Protein AF-A0AB74CCG6-F1 (afdb_monomer_lite)

Sequence (255 aa):
MLINRLFGILTLSAILTYAIDLKGYEYIVVGSGAGGGPLAARLALAGHKTLLLEAGNDQGHNLNYSNFYVQHYPDEARQARNLNTVYGTPDGRQHIGIDPPPGWNIKGILYPRAGTLGGCTAHNVLVAIYPYRSDFDYMAELTGDSSWRAENMLKYFVGLEKNGYLPPGKRGYTTVESVHQIPHGGDHAMCTCPIGTEDDPMAVLDSKFLVREVHRLRVVDGSALPRISGTFPVLSIRMMAEKAADVILSEIGTN

pLDDT: mean 82.21, std 18.16, range [32.97, 98.38]

Structure (mmCIF, N/CA/C/O backbone):
data_AF-A0AB74CCG6-F1
#
_entry.id   AF-A0AB74CCG6-F1
#
loop_
_atom_site.group_PDB
_atom_site.id
_atom_site.type_symbol
_atom_site.label_atom_id
_atom_site.label_alt_id
_atom_site.label_comp_id
_atom_site.label_asym_id
_atom_site.label_entity_id
_atom_site.label_seq_id
_atom_site.pdbx_PDB_ins_code
_atom_site.Cartn_x
_atom_site.Cartn_y
_atom_site.Cartn_z
_atom_site.occupancy
_atom_site.B_iso_or_equiv
_atom_site.auth_seq_id
_atom_site.auth_comp_id
_atom_site.auth_asym_id
_atom_site.auth_atom_id
_atom_site.pdbx_PDB_model_num
ATOM 1 N N . MET A 1 1 ? 15.801 -70.247 -11.288 1.00 42.12 1 MET A N 1
ATOM 2 C CA . MET A 1 1 ? 16.530 -69.009 -10.935 1.00 42.12 1 MET A CA 1
ATOM 3 C C . MET A 1 1 ? 15.533 -67.857 -10.889 1.00 42.12 1 MET A C 1
ATOM 5 O O . MET A 1 1 ? 15.424 -67.065 -11.812 1.00 42.12 1 MET A O 1
ATOM 9 N N . LEU A 1 2 ? 14.733 -67.870 -9.821 1.00 41.06 2 LEU A N 1
ATOM 10 C CA . LEU A 1 2 ? 13.920 -66.767 -9.318 1.00 41.06 2 LEU A CA 1
ATOM 11 C C . LEU A 1 2 ? 14.862 -65.926 -8.456 1.00 41.06 2 LEU A C 1
ATOM 13 O O . LEU A 1 2 ? 15.361 -66.482 -7.490 1.00 41.06 2 LEU A O 1
ATOM 17 N N . ILE A 1 3 ? 15.132 -64.677 -8.831 1.00 46.88 3 ILE A N 1
ATOM 18 C CA . ILE A 1 3 ? 15.632 -63.538 -8.029 1.00 46.88 3 ILE A CA 1
ATOM 19 C C . ILE A 1 3 ? 15.998 -62.484 -9.086 1.00 46.88 3 ILE A C 1
ATOM 21 O O . ILE A 1 3 ? 16.892 -62.736 -9.886 1.00 46.88 3 ILE A O 1
ATOM 25 N N . ASN A 1 4 ? 15.221 -61.391 -9.149 1.00 40.53 4 ASN A N 1
ATOM 26 C CA . ASN A 1 4 ? 15.476 -60.090 -9.824 1.00 40.53 4 ASN A CA 1
ATOM 27 C C . ASN A 1 4 ? 14.212 -59.446 -10.431 1.00 40.53 4 ASN A C 1
ATOM 29 O O . ASN A 1 4 ? 14.253 -58.851 -11.505 1.00 40.53 4 ASN A O 1
ATOM 33 N N . ARG A 1 5 ? 13.067 -59.526 -9.744 1.00 43.44 5 ARG A N 1
ATOM 34 C CA . ARG A 1 5 ? 11.902 -58.669 -10.023 1.00 43.44 5 ARG A CA 1
ATOM 35 C C . ARG A 1 5 ? 11.156 -58.373 -8.731 1.00 43.44 5 ARG A C 1
ATOM 37 O O . ARG A 1 5 ? 10.149 -59.014 -8.489 1.00 43.44 5 ARG A O 1
ATOM 44 N N . LEU A 1 6 ? 11.676 -57.484 -7.884 1.00 44.66 6 LEU A N 1
ATOM 45 C CA . LEU A 1 6 ? 10.954 -56.940 -6.720 1.00 44.66 6 LEU A CA 1
ATOM 46 C C . LEU A 1 6 ? 11.825 -55.893 -6.012 1.00 44.66 6 LEU A C 1
ATOM 48 O O . LEU A 1 6 ? 12.356 -56.186 -4.962 1.00 44.66 6 LEU A O 1
ATOM 52 N N . PHE A 1 7 ? 12.005 -54.698 -6.577 1.00 46.44 7 PHE A N 1
ATOM 53 C CA . PHE A 1 7 ? 12.302 -53.489 -5.789 1.00 46.44 7 PHE A CA 1
ATOM 54 C C . PHE A 1 7 ? 11.925 -52.265 -6.622 1.00 46.44 7 PHE A C 1
ATOM 56 O O . PHE A 1 7 ? 12.675 -51.792 -7.466 1.00 46.44 7 PHE A O 1
ATOM 63 N N . GLY A 1 8 ? 10.700 -51.806 -6.408 1.00 42.03 8 GLY A N 1
ATOM 64 C CA . GLY A 1 8 ? 10.126 -50.619 -7.029 1.00 42.03 8 GLY A CA 1
ATOM 65 C C . GLY A 1 8 ? 8.843 -50.244 -6.301 1.00 42.03 8 GLY A C 1
ATOM 66 O O . GLY A 1 8 ? 7.807 -50.055 -6.927 1.00 42.03 8 GLY A O 1
ATOM 67 N N . ILE A 1 9 ? 8.884 -50.241 -4.965 1.00 47.22 9 ILE A N 1
ATOM 68 C CA . ILE A 1 9 ? 7.803 -49.673 -4.164 1.00 47.22 9 ILE A CA 1
ATOM 69 C C . ILE A 1 9 ? 7.980 -48.160 -4.259 1.00 47.22 9 ILE A C 1
ATOM 71 O O . ILE A 1 9 ? 8.856 -47.587 -3.614 1.00 47.22 9 ILE A O 1
ATOM 75 N N . LEU A 1 10 ? 7.170 -47.533 -5.115 1.00 44.09 10 LEU A N 1
ATOM 76 C CA . LEU A 1 10 ? 6.882 -46.106 -5.048 1.00 44.09 10 LEU A CA 1
ATOM 77 C C . LEU A 1 10 ? 6.416 -45.807 -3.616 1.00 44.09 10 LEU A C 1
ATOM 79 O O . LEU A 1 10 ? 5.301 -46.166 -3.236 1.00 44.09 10 LEU A O 1
ATOM 83 N N . THR A 1 11 ? 7.240 -45.137 -2.817 1.00 50.00 11 THR A N 1
ATOM 84 C CA . THR A 1 11 ? 6.747 -44.399 -1.655 1.00 50.00 11 THR A CA 1
ATOM 85 C C . THR A 1 11 ? 5.983 -43.193 -2.187 1.00 50.00 11 THR A C 1
ATOM 87 O O . THR A 1 11 ? 6.534 -42.106 -2.342 1.00 50.00 11 THR A O 1
ATOM 90 N N . LEU A 1 12 ? 4.715 -43.410 -2.536 1.00 44.78 12 LEU A N 1
ATOM 91 C CA . LEU A 1 12 ? 3.754 -42.342 -2.751 1.00 44.78 12 LEU A CA 1
ATOM 92 C C . LEU A 1 12 ? 3.461 -41.758 -1.363 1.00 44.78 12 LEU A C 1
ATOM 94 O O . LEU A 1 12 ? 2.587 -42.236 -0.643 1.00 44.78 12 LEU A O 1
ATOM 98 N N . SER A 1 13 ? 4.259 -40.786 -0.929 1.00 53.34 13 SER A N 1
ATOM 99 C CA . SER A 1 13 ? 3.939 -39.977 0.241 1.00 53.34 13 SER A CA 1
ATOM 100 C C . SER A 1 13 ? 2.685 -39.174 -0.093 1.00 53.34 13 SER A C 1
ATOM 102 O O . SER A 1 13 ? 2.746 -38.098 -0.681 1.00 53.34 13 SER A O 1
ATOM 104 N N . ALA A 1 14 ? 1.523 -39.731 0.245 1.00 52.19 14 ALA A N 1
ATOM 105 C CA . ALA A 1 14 ? 0.281 -38.987 0.286 1.00 52.19 14 ALA A CA 1
ATOM 106 C C . ALA A 1 14 ? 0.473 -37.854 1.299 1.00 52.19 14 ALA A C 1
ATOM 108 O O . ALA A 1 14 ? 0.499 -38.082 2.509 1.00 52.19 14 ALA A O 1
ATOM 109 N N . ILE A 1 15 ? 0.664 -36.634 0.804 1.00 57.31 15 ILE A N 1
ATOM 110 C CA . ILE A 1 15 ? 0.538 -35.438 1.626 1.00 57.31 15 ILE A CA 1
ATOM 111 C C . ILE A 1 15 ? -0.937 -35.406 2.027 1.00 57.31 15 ILE A C 1
ATOM 113 O O . ILE A 1 15 ? -1.789 -35.019 1.231 1.00 57.31 15 ILE A O 1
ATOM 117 N N . LEU A 1 16 ? -1.261 -35.887 3.231 1.00 50.19 16 LEU A N 1
ATOM 118 C CA . LEU A 1 16 ? -2.567 -35.632 3.822 1.00 50.19 16 LEU A CA 1
ATOM 119 C C . LEU A 1 16 ? -2.645 -34.127 4.076 1.00 50.19 16 LEU A C 1
ATOM 121 O O . LEU A 1 16 ? -2.137 -33.614 5.073 1.00 50.19 16 LEU A O 1
ATOM 125 N N . THR A 1 17 ? -3.257 -33.406 3.144 1.00 56.66 17 THR A N 1
ATOM 126 C CA . THR A 1 17 ? -3.702 -32.038 3.375 1.00 56.66 17 THR A CA 1
ATOM 127 C C . THR A 1 17 ? -4.867 -32.115 4.355 1.00 56.66 17 THR A C 1
ATOM 129 O O . THR A 1 17 ? -6.008 -32.359 3.969 1.00 56.66 17 THR A O 1
ATOM 132 N N . TYR A 1 18 ? -4.589 -31.971 5.648 1.00 54.16 18 TYR A N 1
ATOM 133 C CA . TYR A 1 18 ? -5.648 -31.785 6.630 1.00 54.16 18 TYR A CA 1
ATOM 134 C C . TYR A 1 18 ? -6.221 -30.382 6.439 1.00 54.16 18 TYR A C 1
ATOM 136 O O . TYR A 1 18 ? -5.518 -29.389 6.623 1.00 54.16 18 TYR A O 1
ATOM 144 N N . ALA A 1 19 ? -7.494 -30.296 6.056 1.00 52.50 19 ALA A N 1
ATOM 145 C CA . ALA A 1 19 ? -8.224 -29.042 6.132 1.00 52.50 19 ALA A CA 1
ATOM 146 C C . ALA A 1 19 ? -8.337 -28.666 7.615 1.00 52.50 19 ALA A C 1
ATOM 148 O O . ALA A 1 19 ? -9.026 -29.336 8.385 1.00 52.50 19 ALA A O 1
ATOM 149 N N . ILE A 1 20 ? -7.609 -27.633 8.029 1.00 60.34 20 ILE A N 1
ATOM 150 C CA . ILE A 1 20 ? -7.758 -27.066 9.366 1.00 60.34 20 ILE A CA 1
ATOM 151 C C . ILE A 1 20 ? -9.042 -26.237 9.337 1.00 60.34 20 ILE A C 1
ATOM 153 O O . ILE A 1 20 ? -9.181 -25.332 8.514 1.00 60.34 20 ILE A O 1
ATOM 157 N N . ASP A 1 21 ? -9.989 -26.554 10.215 1.00 65.50 21 ASP A N 1
ATOM 158 C CA . ASP A 1 21 ? -11.219 -25.780 10.366 1.00 65.50 21 ASP A CA 1
ATOM 159 C C . ASP A 1 21 ? -10.906 -24.454 11.083 1.00 65.50 21 ASP A C 1
ATOM 161 O O . ASP A 1 21 ? -10.922 -24.355 12.310 1.00 65.50 21 ASP A O 1
ATOM 165 N N . LEU A 1 22 ? -10.535 -23.436 10.304 1.00 70.12 22 LEU A N 1
ATOM 166 C CA . LEU A 1 22 ? -10.188 -22.098 10.787 1.00 70.12 22 LEU A CA 1
ATOM 167 C C . LEU A 1 22 ? -11.463 -21.287 11.065 1.00 70.12 22 LEU A C 1
ATOM 169 O O . LEU A 1 22 ? -11.858 -20.424 10.282 1.00 70.12 22 LEU A O 1
ATOM 173 N N . LYS A 1 23 ? -12.130 -21.570 12.187 1.00 78.88 23 LYS A N 1
ATOM 174 C CA . LYS A 1 23 ? -13.343 -20.854 12.617 1.00 78.88 23 LYS A CA 1
ATOM 175 C C . LYS A 1 23 ? -13.059 -19.766 13.647 1.00 78.88 23 LYS A C 1
ATOM 177 O O . LYS A 1 23 ? -12.162 -19.876 14.477 1.00 78.88 23 LYS A O 1
ATOM 182 N N . GLY A 1 24 ? -13.911 -18.741 13.639 1.00 84.69 24 GLY A N 1
ATOM 183 C CA . GLY A 1 24 ? -13.979 -17.738 14.702 1.00 84.69 24 GLY A CA 1
ATOM 184 C C . GLY A 1 24 ? -13.039 -16.544 14.549 1.00 84.69 24 GLY A C 1
ATOM 185 O O . GLY A 1 24 ? -12.845 -15.837 15.532 1.00 84.69 24 GLY A O 1
ATOM 186 N N . TYR A 1 25 ? -12.468 -16.313 13.365 1.00 92.25 25 TYR A N 1
ATOM 187 C CA . TYR A 1 25 ? -11.776 -15.060 13.057 1.00 92.25 25 TYR A CA 1
ATOM 188 C C . TYR A 1 25 ? -12.781 -13.961 12.704 1.00 92.25 25 TYR A C 1
ATOM 190 O O . TYR A 1 25 ? -13.706 -14.185 11.926 1.00 92.25 25 TYR A O 1
ATOM 198 N N . GLU A 1 26 ? -12.579 -12.779 13.273 1.00 92.38 26 GLU A N 1
ATOM 199 C CA . GLU A 1 26 ? -13.340 -11.563 12.968 1.00 92.38 26 GLU A CA 1
ATOM 200 C C . GLU A 1 26 ? -12.787 -10.884 11.712 1.00 92.38 26 GLU A C 1
ATOM 202 O O . GLU A 1 26 ? -13.545 -10.358 10.898 1.00 92.38 26 GLU A O 1
ATOM 207 N N . TYR A 1 27 ? -11.465 -10.963 11.524 1.00 95.19 27 TYR A N 1
ATOM 208 C CA . TYR A 1 27 ? -10.758 -10.361 10.400 1.00 95.19 27 TYR A CA 1
ATOM 209 C C . TYR A 1 27 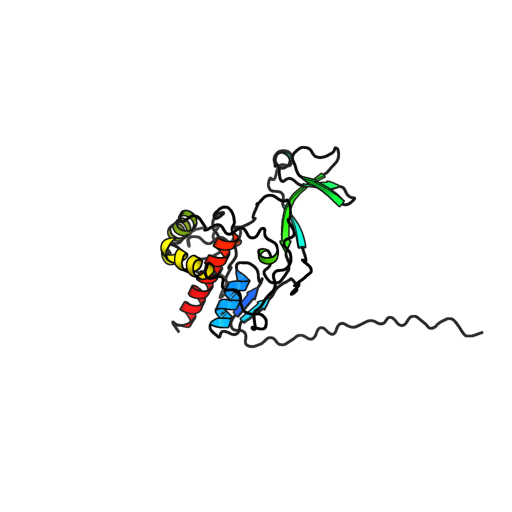? -9.819 -11.358 9.732 1.00 95.19 27 TYR A C 1
ATOM 211 O O . TYR A 1 27 ? -9.116 -12.123 10.396 1.00 95.19 27 TYR A O 1
ATOM 219 N N . ILE A 1 28 ? -9.778 -11.302 8.403 1.00 96.56 28 ILE A N 1
ATOM 220 C CA . ILE A 1 28 ? -8.787 -11.989 7.578 1.00 96.56 28 ILE A CA 1
ATOM 221 C C . ILE A 1 28 ? -8.005 -10.909 6.839 1.00 96.56 28 ILE A C 1
ATOM 223 O O . ILE A 1 28 ? -8.589 -10.106 6.113 1.00 96.56 28 ILE A O 1
ATOM 227 N N . VAL A 1 29 ? -6.693 -10.888 7.034 1.00 97.25 29 VAL A N 1
ATOM 228 C CA . VAL A 1 29 ? -5.766 -9.995 6.343 1.00 97.25 29 VAL A CA 1
ATOM 229 C C . VAL A 1 29 ? -4.934 -10.832 5.383 1.00 97.25 29 VAL A C 1
ATOM 231 O O . VAL A 1 29 ? -4.327 -11.823 5.785 1.00 97.25 29 VAL A O 1
ATOM 234 N N . VAL A 1 30 ? -4.918 -10.450 4.108 1.00 97.00 30 VAL A N 1
ATOM 235 C CA . VAL A 1 30 ? -4.187 -11.160 3.051 1.00 97.00 30 VAL A CA 1
ATOM 236 C C . VAL A 1 30 ? -2.980 -10.323 2.635 1.00 97.00 30 VAL A C 1
ATOM 238 O O . VAL A 1 30 ? -3.133 -9.219 2.121 1.00 97.00 30 VAL A O 1
ATOM 241 N N . GLY A 1 31 ? -1.786 -10.862 2.860 1.00 94.06 31 GLY A N 1
ATOM 242 C CA . GLY A 1 31 ? -0.496 -10.213 2.651 1.00 94.06 31 GLY A CA 1
ATOM 243 C C . GLY A 1 31 ? 0.018 -9.518 3.913 1.00 94.06 31 GLY A C 1
ATOM 244 O O . GLY A 1 31 ? -0.658 -8.689 4.512 1.00 94.06 31 GLY A O 1
ATOM 245 N N . SER A 1 32 ? 1.256 -9.819 4.299 1.00 93.25 32 SER A N 1
ATOM 246 C CA . SER A 1 32 ? 1.921 -9.271 5.491 1.00 93.25 32 SER A CA 1
ATOM 247 C C . SER A 1 32 ? 2.825 -8.067 5.204 1.00 93.25 32 SER A C 1
ATOM 249 O O . SER A 1 32 ? 3.609 -7.658 6.059 1.00 93.25 32 SER A O 1
ATOM 251 N N . GLY A 1 33 ? 2.723 -7.496 3.999 1.00 91.88 33 GLY A N 1
ATOM 252 C CA . GLY A 1 33 ? 3.516 -6.349 3.555 1.00 91.88 33 GLY A CA 1
ATOM 253 C C . GLY A 1 33 ? 3.260 -5.056 4.340 1.00 91.88 33 GLY A C 1
ATOM 254 O O . GLY A 1 33 ? 2.568 -5.039 5.357 1.00 91.88 33 GLY A O 1
ATOM 255 N N . ALA A 1 34 ? 3.771 -3.935 3.816 1.00 92.44 34 ALA A N 1
ATOM 256 C CA . ALA A 1 34 ? 3.704 -2.616 4.463 1.00 92.44 34 ALA A CA 1
ATOM 257 C C . ALA A 1 34 ? 2.288 -2.183 4.890 1.00 92.44 34 ALA A C 1
ATOM 259 O O . ALA A 1 34 ? 2.150 -1.434 5.854 1.00 92.44 34 ALA A O 1
ATOM 260 N N . GLY A 1 35 ? 1.261 -2.639 4.167 1.00 95.75 35 GLY A N 1
ATOM 261 C CA . GLY A 1 35 ? -0.142 -2.401 4.492 1.00 95.75 35 GLY A CA 1
ATOM 262 C C . GLY A 1 35 ? -0.710 -3.423 5.479 1.00 95.75 35 GLY A C 1
ATOM 263 O O . GLY A 1 35 ? -1.125 -3.083 6.585 1.00 95.75 35 GLY A O 1
ATOM 264 N N . GLY A 1 36 ? -0.716 -4.700 5.088 1.00 96.44 36 GLY A N 1
ATOM 265 C CA . GLY A 1 36 ? -1.420 -5.744 5.834 1.00 96.44 36 GLY A CA 1
ATOM 266 C C . GLY A 1 36 ? -0.762 -6.163 7.151 1.00 96.44 36 GLY A C 1
ATOM 267 O O . GLY A 1 36 ? -1.472 -6.407 8.123 1.00 96.44 36 GLY A O 1
ATOM 268 N N . GLY A 1 37 ? 0.572 -6.187 7.243 1.00 94.06 37 GLY A N 1
ATOM 269 C CA . GLY A 1 37 ? 1.271 -6.566 8.478 1.00 94.06 37 GLY A CA 1
ATOM 270 C C . GLY A 1 37 ? 0.902 -5.669 9.672 1.00 94.06 37 GLY A C 1
ATOM 271 O O . GLY A 1 37 ? 0.386 -6.173 10.675 1.00 94.06 37 GLY A O 1
ATOM 272 N N . PRO A 1 38 ? 1.097 -4.338 9.574 1.00 94.12 38 PRO A N 1
ATOM 273 C CA . PRO A 1 38 ? 0.692 -3.397 10.618 1.00 94.12 38 PRO A CA 1
ATOM 274 C C . PRO A 1 38 ? -0.808 -3.442 10.919 1.00 94.12 38 PRO A C 1
ATOM 276 O O . PRO A 1 38 ? -1.188 -3.462 12.088 1.00 94.12 38 PRO A O 1
ATOM 279 N N . LEU A 1 39 ? -1.660 -3.531 9.891 1.00 97.19 39 LEU A N 1
ATOM 280 C CA . LEU A 1 39 ? -3.108 -3.631 10.074 1.00 97.19 39 LEU A CA 1
ATOM 281 C C . LEU A 1 39 ? -3.491 -4.857 10.914 1.00 97.19 39 LEU A C 1
ATOM 283 O O . LEU A 1 39 ? -4.214 -4.730 11.902 1.00 97.19 39 LEU A O 1
ATOM 287 N N . ALA A 1 40 ? -2.970 -6.034 10.558 1.00 96.31 40 ALA A N 1
ATOM 288 C CA . ALA A 1 40 ? -3.229 -7.269 11.290 1.00 96.31 40 ALA A CA 1
ATOM 289 C C . ALA A 1 40 ? -2.752 -7.173 12.746 1.00 96.31 40 ALA A C 1
ATOM 291 O O . ALA A 1 40 ? -3.465 -7.585 13.662 1.00 96.31 40 ALA A O 1
ATOM 292 N N . ALA A 1 41 ? -1.573 -6.584 12.970 1.00 93.81 41 ALA A N 1
ATOM 293 C CA . ALA A 1 41 ? -1.038 -6.370 14.309 1.00 93.81 41 ALA A CA 1
ATOM 294 C C . ALA A 1 41 ? -1.926 -5.432 15.140 1.00 93.81 41 ALA A C 1
ATOM 296 O O . ALA A 1 41 ? -2.213 -5.736 16.296 1.00 93.81 41 ALA A O 1
ATOM 297 N N . ARG A 1 42 ? -2.398 -4.320 14.565 1.00 94.38 42 ARG A N 1
ATOM 298 C CA . ARG A 1 42 ? -3.277 -3.359 15.249 1.00 94.38 42 ARG A CA 1
ATOM 299 C C . ARG A 1 42 ? -4.616 -3.986 15.638 1.00 94.38 42 ARG A C 1
ATOM 301 O O . ARG A 1 42 ? -5.035 -3.821 16.781 1.00 94.38 42 ARG A O 1
ATOM 308 N N . LEU A 1 43 ? -5.238 -4.753 14.740 1.00 95.31 43 LEU A N 1
ATOM 309 C CA . LEU A 1 43 ? -6.483 -5.478 15.026 1.00 95.31 43 LEU A CA 1
ATOM 310 C C . LEU A 1 43 ? -6.288 -6.528 16.132 1.00 95.31 43 LEU A C 1
ATOM 312 O O . LEU A 1 43 ? -7.072 -6.583 17.079 1.00 95.31 43 LEU A O 1
ATOM 316 N N . ALA A 1 44 ? -5.204 -7.306 16.069 1.00 93.44 44 ALA A N 1
ATOM 317 C CA . ALA A 1 44 ? -4.876 -8.297 17.092 1.00 93.44 44 ALA A CA 1
ATOM 318 C C . ALA A 1 44 ? -4.578 -7.661 18.463 1.00 93.44 44 ALA A C 1
ATOM 320 O O . ALA A 1 44 ? -5.035 -8.163 19.489 1.00 93.44 44 ALA A O 1
ATOM 321 N N . LEU A 1 45 ? -3.847 -6.540 18.496 1.00 90.69 45 LEU A N 1
ATOM 322 C CA . LEU A 1 45 ? -3.557 -5.786 19.723 1.00 90.69 45 LEU A CA 1
ATOM 323 C C . LEU A 1 45 ? -4.813 -5.161 20.343 1.00 90.69 45 LEU A C 1
ATOM 325 O O . LEU A 1 45 ? -4.869 -5.006 21.560 1.00 90.69 45 LEU A O 1
ATOM 329 N N . ALA A 1 46 ? -5.817 -4.840 19.526 1.00 93.75 46 ALA A N 1
ATOM 330 C CA . ALA A 1 46 ? -7.131 -4.399 19.984 1.00 93.75 46 ALA A CA 1
ATOM 331 C C . ALA A 1 46 ? -8.023 -5.553 20.493 1.00 93.75 46 ALA A C 1
ATOM 333 O O . ALA A 1 46 ? -9.137 -5.311 20.944 1.00 93.75 46 ALA A O 1
ATOM 334 N N . GLY A 1 47 ? -7.536 -6.800 20.463 1.00 91.75 47 GLY A N 1
ATOM 335 C CA . GLY A 1 47 ? -8.242 -7.971 20.985 1.00 91.75 47 GLY A CA 1
ATOM 336 C C . GLY A 1 47 ? -9.082 -8.726 19.955 1.00 91.75 47 GLY A C 1
ATOM 337 O O . GLY A 1 47 ? -9.729 -9.705 20.327 1.00 91.75 47 GLY A O 1
ATOM 338 N N . HIS A 1 48 ? -9.044 -8.335 18.677 1.00 92.62 48 HIS A N 1
ATOM 339 C CA . HIS A 1 48 ? -9.813 -9.005 17.631 1.00 92.62 48 HIS A CA 1
ATOM 340 C C . HIS A 1 48 ? -9.092 -10.233 17.078 1.00 92.62 48 HIS A C 1
ATOM 342 O O . HIS A 1 48 ? -7.903 -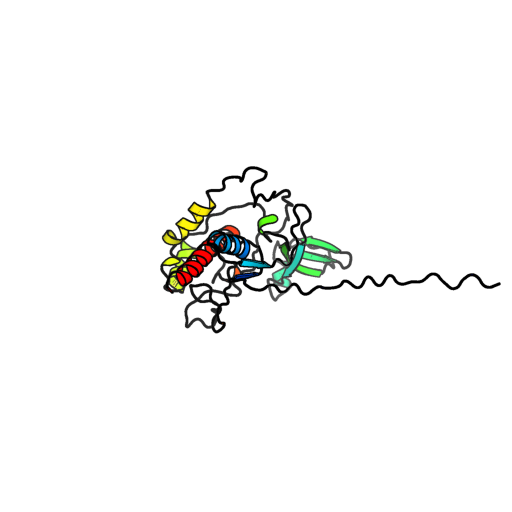10.199 16.731 1.00 92.62 48 HIS A O 1
ATOM 348 N N . LYS A 1 49 ? -9.835 -11.331 16.927 1.00 93.00 49 LYS A N 1
ATOM 349 C CA . LYS A 1 49 ? -9.334 -12.577 16.342 1.00 93.00 49 LYS A CA 1
ATOM 350 C C . LYS A 1 49 ? -9.018 -12.357 14.867 1.00 93.00 49 LYS A C 1
ATOM 352 O O . LYS A 1 49 ? -9.911 -12.333 14.023 1.00 93.00 49 LYS A O 1
ATOM 357 N N . THR A 1 50 ? -7.731 -12.237 14.566 1.00 93.88 50 THR A N 1
ATOM 358 C CA . THR A 1 50 ? -7.234 -11.867 13.237 1.00 93.88 50 THR A CA 1
ATOM 359 C C . THR A 1 50 ? -6.415 -13.003 12.630 1.00 93.88 50 THR A C 1
ATOM 361 O O . THR A 1 50 ? -5.477 -13.496 13.256 1.00 93.88 50 THR A O 1
ATOM 364 N N . LEU A 1 51 ? -6.768 -13.420 11.413 1.00 94.88 51 LEU A N 1
ATOM 365 C CA . LEU A 1 51 ? -6.003 -14.365 10.602 1.00 94.88 51 LEU A CA 1
ATOM 366 C C . LEU A 1 51 ? -5.176 -13.588 9.578 1.00 94.88 51 LEU A C 1
ATOM 368 O O . LEU A 1 51 ? -5.745 -12.899 8.737 1.00 94.88 51 LEU A O 1
ATOM 372 N N . LEU A 1 52 ? -3.851 -13.714 9.629 1.00 93.88 52 LEU A N 1
ATOM 373 C CA . LEU A 1 52 ? -2.949 -13.169 8.614 1.00 93.88 52 LEU A CA 1
ATOM 374 C C . LEU A 1 52 ? -2.515 -14.293 7.669 1.00 93.88 52 LEU A C 1
ATOM 376 O O . LEU A 1 52 ? -1.948 -15.289 8.114 1.00 93.88 52 LEU A O 1
ATOM 380 N N . LEU A 1 53 ? -2.780 -14.123 6.377 1.00 93.62 53 LEU A N 1
ATOM 381 C CA . LEU A 1 53 ? -2.369 -15.039 5.317 1.00 93.62 53 LEU A CA 1
ATOM 382 C C . LEU A 1 53 ? -1.212 -14.417 4.538 1.00 93.62 53 LEU A C 1
ATOM 384 O O . LEU A 1 53 ? -1.364 -13.338 3.977 1.00 93.62 53 LEU A O 1
ATOM 388 N N . GLU A 1 54 ? -0.073 -15.097 4.478 1.00 89.75 54 GLU A N 1
ATOM 389 C CA . GLU A 1 54 ? 1.088 -14.697 3.679 1.00 89.75 54 GLU A CA 1
ATOM 390 C C . GLU A 1 54 ? 1.379 -15.798 2.655 1.00 89.75 54 GLU A C 1
ATOM 392 O O . GLU A 1 54 ? 1.320 -16.983 2.980 1.00 89.75 54 GLU A O 1
ATOM 397 N N . ALA A 1 55 ? 1.632 -15.406 1.405 1.00 88.00 55 ALA A N 1
ATOM 398 C CA . ALA A 1 55 ? 1.989 -16.347 0.344 1.00 88.00 55 ALA A CA 1
ATOM 399 C C . ALA A 1 55 ? 3.422 -16.863 0.533 1.00 88.00 55 ALA A C 1
ATOM 401 O O . ALA A 1 55 ? 3.744 -17.992 0.165 1.00 88.00 55 ALA A O 1
ATOM 402 N N . GLY A 1 56 ? 4.273 -16.013 1.106 1.00 79.88 56 GLY A N 1
ATOM 403 C CA . GLY A 1 56 ? 5.586 -16.370 1.600 1.00 79.88 56 GLY A CA 1
ATOM 404 C C . GLY A 1 56 ? 5.580 -17.194 2.880 1.00 79.88 56 GLY A C 1
ATOM 405 O O . GLY A 1 56 ? 4.584 -17.355 3.577 1.00 79.88 56 GLY A O 1
ATOM 406 N N . ASN A 1 57 ? 6.759 -17.682 3.220 1.00 74.94 57 ASN A N 1
ATOM 407 C CA . ASN A 1 57 ? 7.067 -18.321 4.489 1.00 74.94 57 ASN A CA 1
ATOM 408 C C . ASN A 1 57 ? 7.747 -17.334 5.454 1.00 74.94 57 ASN A C 1
ATOM 410 O O . ASN A 1 57 ? 8.155 -16.238 5.074 1.00 74.94 57 ASN A O 1
ATOM 414 N N . ASP A 1 58 ? 7.867 -17.732 6.720 1.00 73.88 58 ASP A N 1
ATOM 415 C CA . ASP A 1 58 ? 8.577 -16.982 7.763 1.00 73.88 58 ASP A CA 1
ATOM 416 C C . ASP A 1 58 ? 10.095 -17.167 7.608 1.00 73.88 58 ASP A C 1
ATOM 418 O O . ASP A 1 58 ? 10.758 -17.877 8.369 1.00 73.88 58 ASP A O 1
ATOM 422 N N . GLN A 1 59 ? 10.649 -16.658 6.507 1.00 62.06 59 GLN A N 1
ATOM 423 C CA . GLN A 1 59 ? 12.069 -16.824 6.230 1.00 62.06 59 GLN A CA 1
ATOM 424 C C . GLN A 1 59 ? 12.852 -15.727 6.940 1.00 62.06 59 GLN A C 1
ATOM 426 O O . GLN A 1 59 ? 13.061 -14.647 6.394 1.00 62.06 59 GLN A O 1
ATOM 431 N N . GLY A 1 60 ? 13.374 -16.044 8.124 1.00 56.75 60 GLY A N 1
ATOM 432 C CA . GLY A 1 60 ? 14.398 -15.218 8.769 1.00 56.75 60 GLY A CA 1
ATOM 433 C C . GLY A 1 60 ? 15.714 -15.134 7.975 1.00 56.75 60 GLY A C 1
ATOM 434 O O . GLY A 1 60 ? 16.491 -14.214 8.206 1.00 56.75 60 GLY A O 1
ATOM 435 N N . HIS A 1 61 ? 15.968 -16.063 7.034 1.00 53.06 61 HIS A N 1
ATOM 436 C CA . HIS A 1 61 ? 17.272 -16.198 6.358 1.00 53.06 61 HIS A CA 1
ATOM 437 C C . HIS A 1 61 ? 17.251 -16.429 4.832 1.00 53.06 61 HIS A C 1
ATOM 439 O O . HIS A 1 61 ? 18.318 -16.430 4.229 1.00 53.06 61 HIS A O 1
ATOM 445 N N . ASN A 1 62 ? 16.096 -16.630 4.182 1.00 53.69 62 ASN A N 1
ATOM 446 C CA . ASN A 1 62 ? 16.028 -16.935 2.741 1.00 53.69 62 ASN A CA 1
ATOM 447 C C . ASN A 1 62 ? 14.900 -16.149 2.061 1.00 53.69 62 ASN A C 1
ATOM 449 O O . ASN A 1 62 ? 13.725 -16.385 2.293 1.00 53.69 62 ASN A O 1
ATOM 453 N N . LEU A 1 63 ? 15.227 -15.185 1.210 1.00 57.94 63 LEU A N 1
ATOM 454 C CA . LEU A 1 63 ? 14.201 -14.360 0.573 1.00 57.94 63 LEU A CA 1
ATOM 455 C C . LEU A 1 63 ? 13.683 -15.056 -0.692 1.00 57.94 63 LEU A C 1
ATOM 457 O O . LEU A 1 63 ? 14.406 -15.197 -1.677 1.00 57.94 63 LEU A O 1
ATOM 461 N N . ASN A 1 64 ? 12.416 -15.476 -0.674 1.00 63.53 64 ASN A N 1
ATOM 462 C CA . ASN A 1 64 ? 11.720 -15.925 -1.877 1.00 63.53 64 ASN A CA 1
ATOM 463 C C . ASN A 1 64 ? 11.325 -14.704 -2.716 1.00 63.53 64 ASN A C 1
ATOM 465 O O . ASN A 1 64 ? 10.378 -13.985 -2.386 1.00 63.53 64 ASN A O 1
ATOM 469 N N . TYR A 1 65 ? 12.056 -14.465 -3.805 1.00 68.31 65 TYR A N 1
ATOM 470 C CA . TYR A 1 65 ? 11.757 -13.397 -4.755 1.00 68.31 65 TYR A CA 1
ATOM 471 C C . TYR A 1 65 ? 10.973 -13.916 -5.951 1.00 68.31 65 TYR A C 1
ATOM 473 O O . TYR A 1 65 ? 11.350 -14.898 -6.588 1.00 68.31 65 TYR A O 1
ATOM 481 N N . SER A 1 66 ? 9.920 -13.190 -6.306 1.00 71.44 66 SER A N 1
ATOM 482 C CA . SER A 1 66 ? 9.297 -13.280 -7.620 1.00 71.44 66 SER A CA 1
ATOM 483 C C . SER A 1 66 ? 9.720 -12.069 -8.443 1.00 71.44 66 SER A C 1
ATOM 485 O O . SER A 1 66 ? 9.468 -10.923 -8.065 1.00 71.44 66 SER A O 1
ATOM 487 N N . ASN A 1 67 ? 10.396 -12.333 -9.559 1.00 79.88 67 ASN A N 1
ATOM 488 C CA . ASN A 1 67 ? 10.843 -11.308 -10.493 1.00 79.88 67 ASN A CA 1
ATOM 489 C C . ASN A 1 67 ? 9.779 -11.103 -11.567 1.00 79.88 67 ASN A C 1
ATOM 491 O O . ASN A 1 67 ? 9.580 -11.969 -12.418 1.00 79.88 67 ASN A O 1
ATOM 495 N N . PHE A 1 68 ? 9.127 -9.945 -11.539 1.00 83.88 68 PHE A N 1
ATOM 496 C CA . PHE A 1 68 ? 8.192 -9.534 -12.578 1.00 83.88 68 PHE A CA 1
ATOM 497 C C . PHE A 1 68 ? 8.892 -8.587 -13.542 1.00 83.88 68 PHE A C 1
ATOM 499 O O . PHE A 1 68 ? 9.652 -7.723 -13.113 1.00 83.88 68 PHE A O 1
ATOM 506 N N . TYR A 1 69 ? 8.630 -8.732 -14.836 1.00 87.12 69 TYR A N 1
ATOM 507 C CA . TYR A 1 69 ? 9.079 -7.771 -15.835 1.00 87.12 69 TYR A CA 1
ATOM 508 C C . TYR A 1 69 ? 7.857 -7.100 -16.439 1.00 87.12 69 TYR A C 1
ATOM 510 O O . TYR A 1 69 ? 6.955 -7.778 -16.928 1.00 87.12 69 TYR A O 1
ATOM 518 N N . VAL A 1 70 ? 7.816 -5.775 -16.359 1.00 86.88 70 VAL A N 1
ATOM 519 C CA . VAL A 1 70 ? 6.673 -4.982 -16.805 1.00 86.88 70 VAL A CA 1
ATOM 520 C C . VAL A 1 70 ? 7.084 -4.161 -18.014 1.00 86.88 70 VAL A C 1
ATOM 522 O O . VAL A 1 70 ? 8.096 -3.458 -17.989 1.00 86.88 70 VAL A O 1
ATOM 525 N N . GLN A 1 71 ? 6.277 -4.235 -19.068 1.00 87.31 71 GLN A N 1
ATOM 526 C CA . GLN A 1 71 ? 6.373 -3.305 -20.185 1.00 87.31 71 GLN A CA 1
ATOM 527 C C . GLN A 1 71 ? 5.811 -1.965 -19.723 1.00 87.31 71 GLN A C 1
ATOM 529 O O . GLN A 1 71 ? 4.615 -1.829 -19.478 1.00 87.31 71 GLN A O 1
ATOM 534 N N . HIS A 1 72 ? 6.692 -0.988 -19.538 1.00 84.62 72 HIS A N 1
ATOM 535 C CA . HIS A 1 72 ? 6.301 0.342 -19.083 1.00 84.62 72 HIS A CA 1
ATOM 536 C C . HIS A 1 72 ? 5.749 1.182 -20.240 1.00 84.62 72 HIS A C 1
ATOM 538 O O . HIS A 1 72 ? 4.919 2.065 -20.036 1.00 84.62 72 HIS A O 1
ATOM 544 N N . TYR A 1 73 ? 6.180 0.884 -21.466 1.00 88.00 73 TYR A N 1
ATOM 545 C CA . TYR A 1 73 ? 5.652 1.482 -22.683 1.00 88.00 73 TYR A CA 1
ATOM 546 C C . TYR A 1 73 ? 5.123 0.405 -23.635 1.00 88.00 73 TYR A C 1
ATOM 548 O O . TYR A 1 73 ? 5.711 -0.669 -23.719 1.00 88.00 73 TYR A O 1
ATOM 556 N N . PRO A 1 74 ? 4.053 0.696 -24.399 1.00 87.19 74 PRO A N 1
ATOM 557 C CA . PRO A 1 74 ? 3.558 -0.219 -25.428 1.00 87.19 74 PRO A CA 1
ATOM 558 C C . PRO A 1 74 ? 4.489 -0.303 -26.650 1.00 87.19 74 PRO A C 1
ATOM 560 O O . PRO A 1 74 ? 4.372 -1.227 -27.444 1.00 87.19 74 PRO A O 1
ATOM 563 N N . ASP A 1 75 ? 5.390 0.671 -26.815 1.00 92.31 75 ASP A N 1
ATOM 564 C CA . ASP A 1 75 ? 6.346 0.761 -27.919 1.00 92.31 75 ASP A CA 1
ATOM 565 C C . ASP A 1 75 ? 7.746 0.336 -27.458 1.00 92.31 75 ASP A C 1
ATOM 567 O O . ASP A 1 75 ? 8.326 0.950 -26.555 1.00 92.31 75 ASP A O 1
ATOM 571 N N . GLU A 1 76 ? 8.309 -0.683 -28.108 1.00 90.69 76 GLU A N 1
ATOM 572 C CA . GLU A 1 76 ? 9.632 -1.219 -27.774 1.00 90.69 76 GLU A CA 1
ATOM 573 C C . GLU A 1 76 ? 10.750 -0.203 -28.015 1.00 90.69 76 GLU A C 1
ATOM 575 O O . GLU A 1 76 ? 11.688 -0.128 -27.222 1.00 90.69 76 GLU A O 1
ATOM 580 N N . ALA A 1 77 ? 10.642 0.643 -29.046 1.00 92.00 77 ALA A N 1
ATOM 581 C CA . ALA A 1 77 ? 11.646 1.671 -29.312 1.00 92.00 77 ALA A CA 1
ATOM 582 C C . ALA A 1 77 ? 11.692 2.720 -28.189 1.00 92.00 77 ALA A C 1
ATOM 584 O O . ALA A 1 77 ? 12.759 3.229 -27.840 1.00 92.00 77 ALA A O 1
ATOM 585 N N . ARG A 1 78 ? 10.541 3.054 -27.595 1.00 91.75 78 ARG A N 1
ATOM 586 C CA . ARG A 1 78 ? 10.437 3.902 -26.406 1.00 91.75 78 ARG A CA 1
ATOM 587 C C . ARG A 1 78 ? 10.908 3.180 -25.152 1.00 91.75 78 ARG A C 1
ATOM 589 O O . ARG A 1 78 ? 11.624 3.796 -24.364 1.00 91.75 78 ARG A O 1
ATOM 596 N N . GLN A 1 79 ? 10.558 1.907 -24.979 1.00 91.94 79 GLN A N 1
ATOM 597 C CA . GLN A 1 79 ? 11.072 1.079 -23.887 1.00 91.94 79 GLN A CA 1
ATOM 598 C C . GLN A 1 79 ? 12.601 1.024 -23.912 1.00 91.94 79 GLN A C 1
ATOM 600 O O . GLN A 1 79 ? 13.228 1.257 -22.882 1.00 91.94 79 GLN A O 1
ATOM 605 N N . ALA A 1 80 ? 13.216 0.858 -25.080 1.00 92.12 80 ALA A N 1
ATOM 606 C CA . ALA A 1 80 ? 14.666 0.798 -25.228 1.00 92.12 80 ALA A CA 1
ATOM 607 C C . ALA A 1 80 ? 15.405 2.077 -24.790 1.00 92.12 80 ALA A C 1
ATOM 609 O O . ALA A 1 80 ? 16.582 2.014 -24.450 1.00 92.12 80 ALA A O 1
ATOM 610 N N . ARG A 1 81 ? 14.721 3.231 -24.745 1.00 91.38 81 ARG A N 1
ATOM 611 C CA . ARG A 1 81 ? 15.286 4.506 -24.261 1.00 91.38 81 ARG A CA 1
ATOM 612 C C . ARG A 1 81 ? 15.245 4.666 -22.737 1.00 91.38 81 ARG A C 1
ATOM 614 O O . ARG A 1 81 ? 15.762 5.656 -22.226 1.00 91.38 81 ARG A O 1
ATOM 621 N N . ASN A 1 82 ? 14.611 3.749 -22.007 1.00 89.12 82 ASN A N 1
ATOM 622 C CA . ASN A 1 82 ? 14.569 3.792 -20.547 1.00 89.12 82 ASN A CA 1
ATOM 623 C C . ASN A 1 82 ? 15.845 3.164 -19.954 1.00 89.12 82 ASN A C 1
ATOM 625 O O . ASN A 1 82 ? 16.191 2.029 -20.274 1.00 89.12 82 ASN A O 1
ATOM 629 N N . LEU A 1 83 ? 16.513 3.894 -19.054 1.00 90.38 83 LEU A N 1
ATOM 630 C CA . LEU A 1 83 ? 17.738 3.460 -18.367 1.00 90.38 83 LEU A CA 1
ATOM 631 C C . LEU A 1 83 ? 17.541 2.203 -17.499 1.00 90.38 83 LEU A C 1
ATOM 633 O O . LEU A 1 83 ? 18.510 1.502 -17.229 1.00 90.38 83 LEU A O 1
ATOM 637 N N . ASN A 1 84 ? 16.304 1.901 -17.094 1.00 88.94 84 ASN A N 1
ATOM 638 C CA . ASN A 1 84 ? 15.950 0.731 -16.287 1.00 88.94 84 ASN A CA 1
ATOM 639 C C . ASN A 1 84 ? 15.475 -0.467 -17.129 1.00 88.94 84 ASN A C 1
ATOM 641 O O . ASN A 1 84 ? 15.037 -1.474 -16.566 1.00 88.94 84 ASN A O 1
ATOM 645 N N . THR A 1 85 ? 15.509 -0.384 -18.463 1.00 92.38 85 THR A N 1
ATOM 646 C CA . THR A 1 85 ? 15.095 -1.507 -19.312 1.00 92.38 85 THR A CA 1
ATOM 647 C C . THR A 1 85 ? 1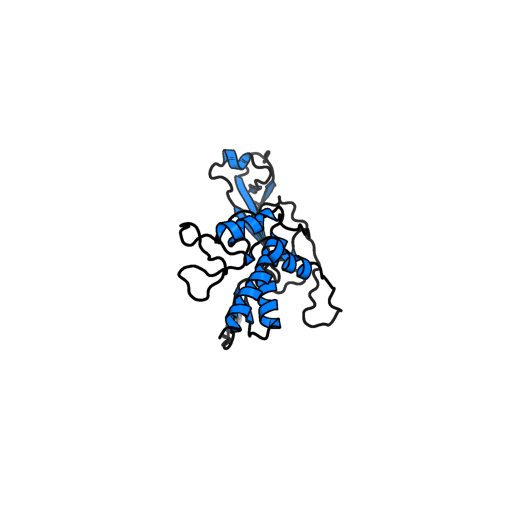6.062 -2.667 -19.164 1.00 92.38 85 THR A C 1
ATOM 649 O O . THR A 1 85 ? 17.268 -2.525 -19.362 1.00 92.38 85 THR A O 1
ATOM 652 N N . VAL A 1 86 ? 15.501 -3.829 -18.843 1.00 92.44 86 VAL A N 1
ATOM 653 C CA . VAL A 1 86 ? 16.215 -5.092 -18.758 1.00 92.44 86 VAL A CA 1
ATOM 654 C C . VAL A 1 86 ? 16.085 -5.837 -20.075 1.00 92.44 86 VAL A C 1
ATOM 656 O O . VAL A 1 86 ? 14.986 -6.061 -20.586 1.00 92.44 86 VAL A O 1
ATOM 659 N N . TYR A 1 87 ? 17.225 -6.275 -20.582 1.00 94.44 87 TYR A N 1
ATOM 660 C CA . TYR A 1 87 ? 17.362 -7.170 -21.717 1.00 94.44 87 TYR A CA 1
ATOM 661 C C . TYR A 1 87 ? 17.832 -8.530 -21.228 1.00 94.44 87 TYR A C 1
ATOM 663 O O . TYR A 1 87 ? 18.538 -8.628 -20.222 1.00 94.44 87 TYR A O 1
ATOM 671 N N . GLY A 1 88 ? 17.465 -9.586 -21.945 1.00 94.06 88 GLY A N 1
ATOM 672 C CA . GLY A 1 88 ? 17.902 -10.929 -21.610 1.00 94.06 88 GLY A CA 1
ATOM 673 C C . GLY A 1 88 ? 18.110 -11.842 -22.803 1.00 94.06 88 GLY A C 1
ATOM 674 O O . GLY A 1 88 ? 17.703 -11.570 -23.933 1.00 94.06 88 GLY A O 1
ATOM 675 N N . THR A 1 89 ? 18.755 -12.958 -22.502 1.00 93.00 89 THR A N 1
ATOM 676 C CA . THR A 1 89 ? 19.078 -14.039 -23.436 1.00 93.00 89 THR A CA 1
ATOM 677 C C . THR A 1 89 ? 18.434 -15.349 -22.974 1.00 93.00 89 THR A C 1
ATOM 679 O O . THR A 1 89 ? 18.111 -15.485 -21.789 1.00 93.00 89 THR A O 1
ATOM 682 N N . PRO A 1 90 ? 18.253 -16.337 -23.874 1.00 91.00 90 PRO A N 1
ATOM 683 C CA . PRO A 1 90 ? 17.702 -17.644 -23.507 1.00 91.00 90 PRO A CA 1
ATOM 684 C C . PRO A 1 90 ? 18.507 -18.393 -22.434 1.00 91.00 90 PRO A C 1
ATOM 686 O O . PRO A 1 90 ? 17.941 -19.204 -21.710 1.00 91.00 90 PRO A O 1
ATOM 689 N N . ASP A 1 91 ? 19.809 -18.111 -22.312 1.00 90.94 91 ASP A N 1
ATOM 690 C CA . ASP A 1 91 ? 20.696 -18.707 -21.302 1.00 90.94 91 ASP A CA 1
ATOM 691 C C . ASP A 1 91 ? 20.654 -17.994 -19.933 1.00 90.94 91 ASP A C 1
ATOM 693 O O . ASP A 1 91 ? 21.354 -18.390 -19.003 1.00 90.94 91 ASP A O 1
ATOM 697 N N . GLY A 1 92 ? 19.807 -16.969 -19.784 1.00 87.00 92 GLY A N 1
ATOM 698 C CA . GLY A 1 92 ? 19.518 -16.320 -18.506 1.00 87.00 92 GLY A CA 1
ATOM 699 C C . GLY A 1 92 ? 20.368 -15.091 -18.179 1.00 87.00 92 GLY A C 1
ATOM 700 O O . GLY A 1 92 ? 20.130 -14.470 -17.139 1.00 87.00 92 GLY A O 1
ATOM 701 N N . ARG A 1 93 ? 21.309 -14.680 -19.042 1.00 91.12 93 ARG A N 1
ATOM 702 C CA . ARG A 1 93 ? 22.079 -13.442 -18.819 1.00 91.12 93 ARG A CA 1
ATOM 703 C C . ARG A 1 93 ? 21.191 -12.204 -18.960 1.00 91.12 93 ARG A C 1
ATOM 705 O O . ARG A 1 93 ? 20.249 -12.205 -19.754 1.00 91.12 93 ARG A O 1
ATOM 712 N N . GLN A 1 94 ? 21.502 -11.153 -18.192 1.00 92.62 94 GLN A N 1
ATOM 713 C CA . GLN A 1 94 ? 20.742 -9.896 -18.155 1.00 92.62 94 GLN A CA 1
ATOM 714 C C . GLN A 1 94 ? 21.641 -8.666 -18.315 1.00 92.62 94 GLN A C 1
ATOM 716 O O . GLN A 1 94 ? 22.783 -8.661 -17.862 1.00 92.62 94 GLN A O 1
ATOM 721 N N . HIS A 1 95 ? 21.114 -7.649 -18.993 1.00 90.94 95 HIS A N 1
ATOM 722 C CA . HIS A 1 95 ? 21.734 -6.341 -19.184 1.00 90.94 95 HIS A CA 1
ATOM 723 C C . HIS A 1 95 ? 20.692 -5.273 -18.864 1.00 90.94 95 HIS A C 1
ATOM 725 O O . HIS A 1 95 ? 19.535 -5.421 -19.252 1.00 90.94 95 HIS A O 1
ATOM 731 N N . ILE A 1 96 ? 21.100 -4.213 -18.173 1.00 91.25 96 ILE A N 1
ATOM 732 C CA . ILE A 1 96 ? 20.236 -3.091 -17.802 1.00 91.25 96 ILE A CA 1
ATOM 733 C C . ILE A 1 96 ? 20.827 -1.836 -18.430 1.00 91.25 96 ILE A C 1
ATOM 735 O O . ILE A 1 96 ? 22.016 -1.576 -18.244 1.00 91.25 96 ILE A O 1
ATOM 739 N N . GLY A 1 97 ? 20.011 -1.061 -19.138 1.00 90.56 97 GLY A N 1
ATOM 740 C CA . GLY A 1 97 ? 20.441 0.206 -19.720 1.00 90.56 97 GLY A CA 1
ATOM 741 C C . GLY A 1 97 ? 19.965 0.405 -21.150 1.00 90.56 97 GLY A C 1
ATOM 742 O O . GLY A 1 97 ? 19.097 -0.304 -21.642 1.00 90.56 97 GLY A O 1
ATOM 743 N N . ILE A 1 98 ? 20.540 1.402 -21.817 1.00 93.06 98 ILE A N 1
ATOM 744 C CA . ILE A 1 98 ? 20.168 1.810 -23.182 1.00 93.06 98 ILE A CA 1
ATOM 745 C C . ILE A 1 98 ? 21.094 1.240 -24.266 1.00 93.06 98 ILE A C 1
ATOM 747 O O . ILE A 1 98 ? 20.876 1.512 -25.442 1.00 93.06 98 ILE A O 1
ATOM 751 N N . ASP A 1 99 ? 22.119 0.472 -23.883 1.00 94.12 99 ASP A N 1
ATOM 752 C CA . ASP A 1 99 ? 23.144 -0.064 -24.791 1.00 94.12 99 ASP A CA 1
ATOM 753 C C . ASP A 1 99 ? 23.308 -1.589 -24.616 1.00 94.12 99 ASP A C 1
ATOM 755 O O . ASP A 1 99 ? 24.337 -2.071 -24.130 1.00 94.12 99 ASP A O 1
ATOM 759 N N . PRO A 1 100 ? 22.256 -2.374 -24.926 1.00 94.31 100 PRO A N 1
ATOM 760 C CA . PRO A 1 100 ? 22.297 -3.821 -24.778 1.00 94.31 100 PRO A CA 1
ATOM 761 C C . PRO A 1 100 ? 23.228 -4.468 -25.811 1.00 94.31 100 PRO A C 1
ATOM 763 O O . PRO A 1 100 ? 23.323 -3.994 -26.947 1.00 94.31 100 PRO A O 1
ATOM 766 N N . PRO A 1 101 ? 23.855 -5.616 -25.490 1.00 94.62 101 PRO A N 1
ATOM 767 C CA . PRO A 1 101 ? 24.625 -6.344 -26.486 1.00 94.62 101 PRO A CA 1
ATOM 768 C C . PRO A 1 101 ? 23.748 -6.765 -27.686 1.00 94.62 101 PRO A C 1
ATOM 770 O O . PRO A 1 101 ? 22.563 -7.074 -27.507 1.00 94.62 101 PRO A O 1
ATOM 773 N N . PRO A 1 102 ? 24.310 -6.835 -28.910 1.00 93.38 102 PRO A N 1
ATOM 774 C CA . PRO A 1 102 ? 23.543 -7.177 -30.105 1.00 93.38 102 PRO A CA 1
ATOM 775 C C . PRO A 1 102 ? 22.787 -8.507 -29.976 1.00 93.38 102 PRO A C 1
ATOM 777 O O . PRO A 1 102 ? 23.340 -9.509 -29.522 1.00 93.38 102 PRO A O 1
ATOM 780 N N . GLY A 1 103 ? 21.523 -8.523 -30.412 1.00 91.56 103 GLY A N 1
ATOM 781 C CA . GLY A 1 103 ? 20.675 -9.723 -30.434 1.00 91.56 103 GLY A CA 1
ATOM 782 C C . GLY A 1 103 ? 19.995 -10.078 -29.105 1.00 91.56 103 GLY A C 1
ATOM 783 O O . GLY A 1 103 ? 19.391 -11.144 -29.002 1.00 91.56 103 GLY A O 1
ATOM 784 N N . TRP A 1 104 ? 20.086 -9.220 -28.087 1.00 95.38 104 TRP A N 1
ATOM 785 C CA . TRP A 1 104 ? 19.391 -9.415 -26.815 1.00 95.38 104 TRP A CA 1
ATOM 786 C C . TRP A 1 104 ? 17.951 -8.900 -26.879 1.00 95.38 104 TRP A C 1
ATOM 788 O O . TRP A 1 104 ? 17.686 -7.848 -27.456 1.00 95.38 104 TRP A O 1
ATOM 798 N N . ASN A 1 105 ? 17.022 -9.626 -26.252 1.00 94.19 105 ASN A N 1
ATOM 799 C CA . ASN A 1 105 ? 15.595 -9.301 -26.296 1.00 94.19 105 ASN A CA 1
ATOM 800 C C . ASN A 1 105 ? 15.182 -8.463 -25.085 1.00 94.19 105 ASN A C 1
ATOM 802 O O . ASN A 1 105 ? 15.644 -8.716 -23.969 1.00 94.19 105 ASN A O 1
ATOM 806 N N . ILE A 1 106 ? 14.272 -7.509 -25.288 1.00 94.38 106 ILE A N 1
ATOM 807 C CA . ILE A 1 106 ? 13.675 -6.728 -24.200 1.00 94.38 106 ILE A CA 1
ATOM 808 C C . ILE A 1 106 ? 12.862 -7.662 -23.298 1.00 94.38 106 ILE A C 1
ATOM 810 O O . ILE A 1 106 ? 11.982 -8.386 -23.759 1.00 94.38 106 ILE A O 1
ATOM 814 N N . LYS A 1 107 ? 13.129 -7.614 -21.990 1.00 92.56 107 LYS A N 1
ATOM 815 C CA . LYS A 1 107 ? 12.273 -8.220 -20.960 1.00 92.56 107 LYS A CA 1
ATOM 816 C C . LYS A 1 107 ? 11.272 -7.212 -20.394 1.00 92.56 107 LYS A C 1
ATOM 818 O O . LYS A 1 107 ? 10.171 -7.605 -20.031 1.00 92.56 107 LYS A O 1
ATOM 823 N N . GLY A 1 108 ? 11.652 -5.935 -20.323 1.00 91.38 108 GLY A N 1
ATOM 824 C CA . GLY A 1 108 ? 10.882 -4.854 -19.697 1.00 91.38 108 GLY A CA 1
ATOM 825 C C . GLY A 1 108 ? 11.621 -4.281 -18.487 1.00 91.38 108 GLY A C 1
ATOM 826 O O . GLY A 1 108 ? 12.831 -4.451 -18.365 1.00 91.38 108 GLY A O 1
ATOM 827 N N . ILE A 1 109 ? 10.914 -3.618 -17.577 1.00 89.25 109 ILE A N 1
ATOM 828 C CA . ILE A 1 109 ? 11.478 -3.120 -16.312 1.00 89.25 109 ILE A CA 1
ATOM 829 C C . ILE A 1 109 ? 11.293 -4.183 -15.232 1.00 89.25 109 ILE A C 1
ATOM 831 O O . ILE A 1 109 ? 10.195 -4.724 -15.088 1.00 89.25 109 ILE A O 1
ATOM 835 N N . LEU A 1 110 ? 12.349 -4.491 -14.476 1.00 86.94 110 LEU A N 1
ATOM 836 C CA . LEU A 1 110 ? 12.270 -5.453 -13.377 1.00 86.94 110 LEU A CA 1
ATOM 837 C C . LEU A 1 110 ? 11.576 -4.840 -12.151 1.00 86.94 110 LEU A C 1
ATOM 839 O O . LEU A 1 110 ? 12.036 -3.843 -11.605 1.00 86.94 110 LEU A O 1
ATOM 843 N N . TYR A 1 111 ? 10.538 -5.521 -11.670 1.00 84.94 111 TYR A N 1
ATOM 844 C CA . TYR A 1 111 ? 9.835 -5.266 -10.416 1.00 84.94 111 TYR A CA 1
ATOM 845 C C . TYR A 1 111 ? 9.967 -6.489 -9.498 1.00 84.94 111 TYR A C 1
ATOM 847 O O . TYR A 1 111 ? 9.150 -7.414 -9.572 1.00 84.94 111 TYR A O 1
ATOM 855 N N . PRO A 1 112 ? 10.995 -6.545 -8.637 1.00 82.00 112 PRO A N 1
ATOM 856 C CA . PRO A 1 112 ? 11.143 -7.642 -7.691 1.00 82.00 112 PRO A CA 1
ATOM 857 C C . PRO A 1 112 ? 10.100 -7.517 -6.572 1.00 82.00 112 PRO A C 1
ATOM 859 O O . PRO A 1 112 ? 9.894 -6.437 -6.012 1.00 82.00 112 PRO A O 1
ATOM 862 N N . ARG A 1 113 ? 9.452 -8.629 -6.210 1.00 84.75 113 ARG A N 1
ATOM 863 C CA . ARG A 1 113 ? 8.557 -8.715 -5.044 1.00 84.75 113 ARG A CA 1
ATOM 864 C C . ARG A 1 113 ? 8.986 -9.865 -4.150 1.00 84.75 113 ARG A C 1
ATOM 866 O O . ARG A 1 113 ? 9.232 -10.964 -4.646 1.00 84.75 113 ARG A O 1
ATOM 873 N N . ALA A 1 114 ? 9.046 -9.628 -2.846 1.00 82.56 114 ALA A N 1
ATOM 874 C CA . ALA A 1 114 ? 9.300 -10.695 -1.889 1.00 82.56 114 ALA A CA 1
ATOM 875 C C . ALA A 1 114 ? 7.998 -11.346 -1.424 1.00 82.56 114 ALA A C 1
ATOM 877 O O . ALA A 1 114 ? 7.070 -10.656 -1.002 1.00 82.56 114 ALA A O 1
ATOM 878 N N . GLY A 1 115 ? 7.974 -12.676 -1.470 1.00 83.50 115 GLY A N 1
ATOM 879 C CA . GLY A 1 115 ? 7.014 -13.511 -0.759 1.00 83.50 115 GLY A CA 1
ATOM 880 C C . GLY A 1 115 ? 7.644 -13.982 0.545 1.00 83.50 115 GLY A C 1
ATOM 881 O O . GLY A 1 115 ? 8.213 -15.067 0.605 1.00 83.50 115 GLY A O 1
ATOM 882 N N . THR A 1 116 ? 7.569 -13.155 1.582 1.00 83.88 116 THR A N 1
ATOM 883 C CA . THR A 1 116 ? 8.056 -13.458 2.937 1.00 83.88 116 THR A CA 1
ATOM 884 C C . THR A 1 116 ? 7.225 -12.680 3.953 1.00 83.88 116 THR A C 1
ATOM 886 O O . THR A 1 116 ? 6.521 -11.739 3.575 1.00 83.88 116 THR A O 1
ATOM 889 N N . LEU A 1 117 ? 7.326 -13.023 5.236 1.00 84.94 117 LEU A N 1
ATOM 890 C CA . LEU A 1 117 ? 6.758 -12.208 6.306 1.00 84.94 117 LEU A CA 1
ATOM 891 C C . LEU A 1 117 ? 7.322 -10.771 6.246 1.00 84.94 117 LEU A C 1
ATOM 893 O O . LEU A 1 117 ? 8.533 -10.564 6.235 1.00 84.94 117 LEU A O 1
ATOM 897 N N . GLY A 1 118 ? 6.442 -9.768 6.173 1.00 83.94 118 GLY A N 1
ATOM 898 C CA . GLY A 1 118 ? 6.805 -8.359 5.943 1.00 83.94 118 GLY A CA 1
ATOM 899 C C . GLY A 1 118 ? 6.872 -7.958 4.461 1.00 83.94 118 GLY A C 1
ATOM 900 O O . GLY A 1 118 ? 6.944 -6.772 4.127 1.00 83.94 118 GLY A O 1
ATOM 901 N N . GLY A 1 119 ? 6.810 -8.916 3.535 1.00 86.19 119 GLY A N 1
ATOM 902 C CA . GLY A 1 119 ? 6.874 -8.676 2.095 1.00 86.19 119 GLY A CA 1
ATOM 903 C C . GLY A 1 119 ? 8.063 -7.795 1.705 1.00 86.19 119 GLY A C 1
ATOM 904 O O . GLY A 1 119 ? 9.191 -7.985 2.162 1.00 86.19 119 GLY A O 1
ATOM 905 N N . CYS A 1 120 ? 7.817 -6.773 0.882 1.00 86.00 120 CYS A N 1
ATOM 906 C CA . CYS A 1 120 ? 8.885 -5.889 0.418 1.00 86.00 120 CYS A CA 1
ATOM 907 C C . CYS A 1 120 ? 9.545 -5.033 1.510 1.00 86.00 120 CYS A C 1
ATOM 909 O O . CYS A 1 120 ? 10.620 -4.489 1.271 1.00 86.00 120 CYS A O 1
ATOM 911 N N . THR A 1 121 ? 8.967 -4.921 2.713 1.00 84.62 121 THR A N 1
ATOM 912 C CA . THR A 1 121 ? 9.636 -4.201 3.809 1.00 84.62 121 THR A CA 1
ATOM 913 C C . THR A 1 121 ? 10.798 -4.988 4.405 1.00 84.62 121 THR A C 1
ATOM 915 O O . THR A 1 121 ? 11.618 -4.395 5.092 1.00 84.62 121 THR A O 1
ATOM 918 N N . ALA A 1 122 ? 10.887 -6.297 4.142 1.00 79.19 122 ALA A N 1
ATOM 919 C CA . ALA A 1 122 ? 11.967 -7.152 4.630 1.00 79.19 122 ALA A CA 1
ATOM 920 C C . ALA A 1 122 ? 13.263 -7.050 3.800 1.00 79.19 122 ALA A C 1
ATOM 922 O O . ALA A 1 122 ? 14.311 -7.469 4.275 1.00 79.19 122 ALA A O 1
ATOM 923 N N . HIS A 1 123 ? 13.211 -6.505 2.576 1.00 73.38 123 HIS A N 1
ATOM 924 C CA . HIS A 1 123 ? 14.359 -6.468 1.652 1.00 73.38 123 HIS A CA 1
ATOM 925 C C . HIS A 1 123 ? 14.592 -5.109 0.973 1.00 73.38 123 HIS A C 1
ATOM 927 O O . HIS A 1 123 ? 15.391 -5.001 0.039 1.00 73.38 123 HIS A O 1
ATOM 933 N N . ASN A 1 124 ? 13.841 -4.077 1.358 1.00 75.62 124 ASN A N 1
ATOM 934 C CA . ASN A 1 124 ? 14.021 -2.750 0.783 1.00 75.62 124 ASN A CA 1
ATOM 935 C C . ASN A 1 124 ? 15.349 -2.117 1.247 1.00 75.62 124 ASN A C 1
ATOM 937 O O . ASN A 1 124 ? 16.067 -2.639 2.095 1.00 75.62 124 ASN A O 1
ATOM 941 N N . VAL A 1 125 ? 15.669 -0.944 0.703 1.00 76.12 125 VAL A N 1
ATOM 942 C CA . VAL A 1 125 ? 16.899 -0.200 1.029 1.00 76.12 125 VAL A CA 1
ATOM 943 C C . VAL A 1 125 ? 16.820 0.585 2.351 1.00 76.12 125 VAL A C 1
ATOM 945 O O . VAL A 1 125 ? 17.630 1.477 2.576 1.00 76.12 125 VAL A O 1
ATOM 948 N N . LEU A 1 126 ? 15.834 0.294 3.212 1.00 80.69 126 LEU A N 1
ATOM 949 C CA . LEU A 1 126 ? 15.618 0.913 4.532 1.00 80.69 126 LEU A CA 1
ATOM 950 C C . LEU A 1 126 ? 15.447 2.446 4.535 1.00 80.69 126 LEU A C 1
ATOM 952 O O . LEU A 1 126 ? 15.467 3.083 5.587 1.00 80.69 126 LEU A O 1
ATOM 956 N N . VAL A 1 127 ? 15.229 3.047 3.364 1.00 81.06 127 VAL A N 1
ATOM 957 C CA . VAL A 1 127 ? 14.964 4.480 3.219 1.00 81.06 127 VAL A CA 1
ATOM 958 C C . VAL A 1 127 ? 13.569 4.804 3.759 1.00 81.06 127 VAL A C 1
ATOM 960 O O . VAL A 1 127 ? 12.561 4.292 3.268 1.00 81.06 127 VAL A O 1
ATOM 963 N N . ALA A 1 128 ? 13.515 5.692 4.751 1.00 83.00 128 ALA A N 1
ATOM 964 C CA . ALA A 1 128 ? 12.285 6.249 5.298 1.00 83.00 128 ALA A CA 1
ATOM 965 C C . ALA A 1 128 ? 12.191 7.737 4.935 1.00 83.00 128 ALA A C 1
ATOM 967 O O . ALA A 1 128 ? 12.928 8.561 5.471 1.00 83.00 128 ALA A O 1
ATOM 968 N N . ILE A 1 129 ? 11.283 8.075 4.016 1.00 85.19 129 ILE A N 1
ATOM 969 C CA . ILE A 1 129 ? 11.000 9.459 3.616 1.00 85.19 129 ILE A CA 1
ATOM 970 C C . ILE A 1 129 ? 9.567 9.780 4.000 1.00 85.19 129 ILE A C 1
ATOM 972 O O . ILE A 1 129 ? 8.642 9.095 3.564 1.00 85.19 129 ILE A O 1
ATOM 976 N N . TYR A 1 130 ? 9.399 10.821 4.815 1.00 86.81 130 TYR A N 1
ATOM 977 C CA . TYR A 1 130 ? 8.081 11.335 5.159 1.00 86.81 130 TYR A CA 1
ATOM 978 C C . TYR A 1 130 ? 7.336 11.777 3.885 1.00 86.81 130 TYR A C 1
ATOM 980 O O . TYR A 1 130 ? 7.918 12.529 3.095 1.00 86.81 130 TYR A O 1
ATOM 988 N N . PRO A 1 131 ? 6.085 11.329 3.658 1.00 86.06 131 PRO A N 1
ATOM 989 C CA . PRO A 1 131 ? 5.335 11.696 2.460 1.00 86.06 131 PRO A CA 1
ATOM 990 C C . PRO A 1 131 ? 5.106 13.206 2.375 1.00 86.06 131 PRO A C 1
ATOM 992 O O . PRO A 1 131 ? 4.997 13.893 3.397 1.00 86.06 131 PRO A O 1
ATOM 995 N N . TYR A 1 132 ? 4.990 13.740 1.159 1.00 91.25 132 TYR A N 1
ATOM 996 C CA . TYR A 1 132 ? 4.667 15.152 1.003 1.00 91.25 132 TYR A CA 1
ATOM 997 C C . TYR A 1 132 ? 3.267 15.423 1.557 1.00 91.25 132 TYR A C 1
ATOM 999 O O . TYR A 1 132 ? 2.327 14.669 1.311 1.00 91.25 132 TYR A O 1
ATOM 1007 N N . ARG A 1 133 ? 3.100 16.542 2.272 1.00 94.38 133 ARG A N 1
ATOM 1008 C CA . ARG A 1 133 ? 1.791 16.957 2.811 1.00 94.38 133 ARG A CA 1
ATOM 1009 C C . ARG A 1 133 ? 0.716 17.000 1.719 1.00 94.38 133 ARG A C 1
ATOM 1011 O O . ARG A 1 133 ? -0.391 16.520 1.930 1.00 94.38 133 ARG A O 1
ATOM 1018 N N . SER A 1 134 ? 1.095 17.468 0.529 1.00 94.38 134 SER A N 1
ATOM 1019 C CA . SER A 1 134 ? 0.239 17.541 -0.657 1.00 94.38 134 SER A CA 1
ATOM 1020 C C . SER A 1 134 ? -0.337 16.200 -1.113 1.00 94.38 134 SER A C 1
ATOM 1022 O O . SER A 1 134 ? -1.345 16.199 -1.810 1.00 94.38 134 SER A O 1
ATOM 1024 N N . ASP A 1 135 ? 0.275 15.065 -0.767 1.00 92.75 135 ASP A N 1
ATOM 1025 C CA . ASP A 1 135 ? -0.266 13.747 -1.120 1.00 92.75 135 ASP A CA 1
ATOM 1026 C C . ASP A 1 135 ? -1.519 13.441 -0.293 1.00 92.75 135 ASP A C 1
ATOM 1028 O O . ASP A 1 135 ? -2.543 13.029 -0.832 1.00 92.75 135 ASP A O 1
ATOM 1032 N N . PHE A 1 136 ? -1.464 13.724 1.007 1.00 95.31 136 PHE A N 1
ATOM 1033 C CA . PHE A 1 136 ? -2.575 13.539 1.939 1.00 95.31 136 PHE A CA 1
ATOM 1034 C C . PHE A 1 136 ? -3.623 14.655 1.844 1.00 95.31 136 PHE A C 1
ATOM 1036 O O . PHE A 1 136 ? -4.822 14.392 1.909 1.00 95.31 136 PHE A O 1
ATOM 1043 N N . ASP A 1 137 ? -3.202 15.896 1.603 1.00 96.94 137 ASP A N 1
ATOM 1044 C CA . ASP A 1 137 ? -4.147 16.988 1.361 1.00 96.94 137 ASP A CA 1
ATOM 1045 C C . ASP A 1 137 ? -4.938 16.761 0.062 1.00 96.94 137 ASP A C 1
ATOM 1047 O O . ASP A 1 137 ? -6.152 16.965 0.051 1.00 96.94 137 ASP A O 1
ATOM 1051 N N . TYR A 1 138 ? -4.301 16.212 -0.978 1.00 95.38 138 TYR A N 1
ATOM 1052 C CA . TYR A 1 138 ? -5.004 15.772 -2.183 1.00 95.38 138 TYR A CA 1
ATOM 1053 C C . TYR A 1 138 ? -6.012 14.655 -1.897 1.00 95.38 138 TYR A C 1
ATOM 1055 O O . TYR A 1 138 ? -7.131 14.721 -2.391 1.00 95.38 138 TYR A O 1
ATOM 1063 N N . MET A 1 139 ? -5.666 13.661 -1.069 1.00 95.56 139 MET A N 1
ATOM 1064 C CA . MET A 1 139 ? -6.617 12.619 -0.649 1.00 95.56 139 MET A CA 1
ATOM 1065 C C . MET A 1 139 ? -7.863 13.216 0.013 1.00 95.56 139 MET A C 1
ATOM 1067 O O . MET A 1 139 ? -8.982 12.818 -0.304 1.00 95.56 139 MET A O 1
ATOM 1071 N N . ALA A 1 140 ? -7.678 14.182 0.914 1.00 97.19 140 ALA A N 1
ATOM 1072 C CA . ALA A 1 140 ? -8.782 14.841 1.605 1.00 97.19 140 ALA A CA 1
ATOM 1073 C C . ALA A 1 140 ? -9.630 15.725 0.678 1.00 97.19 140 ALA A C 1
ATOM 1075 O O . ALA A 1 140 ? -10.845 15.782 0.837 1.00 97.19 140 ALA A O 1
ATOM 1076 N N . GLU A 1 141 ? -9.017 16.409 -0.291 1.00 96.69 141 GLU A N 1
ATOM 1077 C CA . GLU A 1 141 ? -9.740 17.148 -1.336 1.00 96.69 141 GLU A CA 1
ATOM 1078 C C . GLU A 1 141 ? -10.531 16.221 -2.251 1.00 96.69 141 GLU A C 1
ATOM 1080 O O . GLU A 1 141 ? -11.711 16.463 -2.485 1.00 96.69 141 GLU A O 1
ATOM 1085 N N . LEU A 1 142 ? -9.888 15.157 -2.731 1.00 95.75 142 LEU A N 1
ATOM 1086 C CA . LEU A 1 142 ? -10.489 14.186 -3.631 1.00 95.75 142 LEU A CA 1
ATOM 1087 C C . LEU A 1 142 ? -11.691 13.515 -2.975 1.00 95.75 142 LEU A C 1
ATOM 1089 O O . LEU A 1 142 ? -12.730 13.394 -3.593 1.00 95.75 142 LEU A O 1
ATOM 1093 N N . THR A 1 143 ? -11.567 13.072 -1.729 1.00 95.56 143 THR A N 1
ATOM 1094 C CA . THR A 1 143 ? -12.623 12.285 -1.072 1.00 95.56 143 THR A CA 1
ATOM 1095 C C . THR A 1 143 ? -13.645 13.124 -0.311 1.00 95.56 143 THR A C 1
ATOM 1097 O O . THR A 1 143 ? -14.675 12.596 0.097 1.00 95.56 143 THR A O 1
ATOM 1100 N N . GLY A 1 144 ? -13.351 14.400 -0.045 1.00 96.25 144 GLY A N 1
ATOM 1101 C CA . GLY A 1 144 ? -14.100 15.217 0.915 1.00 96.25 144 GLY A CA 1
ATOM 1102 C C . GLY A 1 144 ? -13.902 14.803 2.382 1.00 96.25 144 GLY A C 1
ATOM 1103 O O . GLY A 1 144 ? -14.476 15.421 3.279 1.00 96.25 144 GLY A O 1
ATOM 1104 N N . ASP A 1 145 ? -13.081 13.787 2.660 1.00 97.00 145 ASP A N 1
ATOM 1105 C CA . ASP A 1 145 ? -12.844 13.261 3.999 1.00 97.00 145 ASP A CA 1
ATOM 1106 C C . ASP A 1 145 ? -11.622 13.943 4.635 1.00 97.00 145 ASP A C 1
ATOM 1108 O O . ASP A 1 145 ? -10.458 13.627 4.368 1.00 97.00 145 ASP A O 1
ATOM 1112 N N . SER A 1 146 ? -11.896 14.895 5.530 1.00 97.69 146 SER A N 1
ATOM 1113 C CA . SER A 1 146 ? -10.872 15.690 6.215 1.00 97.69 146 SER A CA 1
ATOM 1114 C C . SER A 1 146 ? -9.945 14.860 7.106 1.00 97.69 146 SER A C 1
ATOM 1116 O O . SER A 1 146 ? -8.842 15.309 7.426 1.00 97.69 146 SER A O 1
ATOM 1118 N N . SER A 1 147 ? -10.320 13.629 7.469 1.00 97.44 147 SER A N 1
ATOM 1119 C CA . SER A 1 147 ? -9.451 12.738 8.240 1.00 97.44 147 SER A CA 1
ATOM 1120 C C . SER A 1 147 ? -8.217 12.281 7.447 1.00 97.44 147 SER A C 1
ATOM 1122 O O . SER A 1 147 ? -7.300 11.698 8.032 1.00 97.44 147 SER A O 1
ATOM 1124 N N . TRP A 1 148 ? -8.176 12.540 6.135 1.00 97.44 148 TRP A N 1
ATOM 1125 C CA . TRP A 1 148 ? -7.001 12.370 5.283 1.00 97.44 148 TRP A CA 1
ATOM 1126 C C . TRP A 1 148 ? -6.058 13.573 5.266 1.00 97.44 148 TRP A C 1
ATOM 1128 O O . TRP A 1 148 ? -4.950 13.418 4.772 1.00 97.44 148 TRP A O 1
ATOM 1138 N N . ARG A 1 149 ? -6.433 14.746 5.804 1.00 98.00 149 ARG A N 1
ATOM 1139 C CA . ARG A 1 149 ? -5.571 15.945 5.794 1.00 98.00 149 ARG A CA 1
ATOM 1140 C C . ARG A 1 149 ? -4.203 15.639 6.392 1.00 98.00 149 ARG A C 1
ATOM 1142 O O . ARG A 1 149 ? -4.102 14.899 7.373 1.00 98.00 149 ARG A O 1
ATOM 1149 N N . ALA A 1 150 ? -3.151 16.249 5.851 1.00 96.38 150 ALA A N 1
ATOM 1150 C CA . ALA A 1 150 ? -1.779 15.951 6.254 1.00 96.38 150 ALA A CA 1
ATOM 1151 C C . ALA A 1 150 ? -1.537 16.138 7.763 1.00 96.38 150 ALA A C 1
ATOM 1153 O O . ALA A 1 150 ? -0.790 15.377 8.374 1.00 96.38 150 ALA A O 1
ATOM 1154 N N . GLU A 1 151 ? -2.196 17.119 8.383 1.00 96.75 151 GLU A N 1
ATOM 1155 C CA . GLU A 1 151 ? -2.157 17.349 9.834 1.00 96.75 151 GLU A CA 1
ATOM 1156 C C . GLU A 1 151 ? -2.764 16.200 10.653 1.00 96.75 151 GLU A C 1
ATOM 1158 O O . GLU A 1 151 ? -2.214 15.829 11.689 1.00 96.75 151 GLU A O 1
ATOM 1163 N N . ASN A 1 152 ? -3.833 15.577 10.153 1.00 97.38 152 ASN A N 1
ATOM 1164 C CA . ASN A 1 152 ? -4.472 14.423 10.781 1.00 97.38 152 ASN A CA 1
ATOM 1165 C C . ASN A 1 152 ? -3.667 13.144 10.548 1.00 97.38 152 ASN A C 1
ATOM 1167 O O . ASN A 1 152 ? -3.618 12.278 11.421 1.00 97.38 152 ASN A O 1
ATOM 1171 N N . MET A 1 153 ? -3.005 13.035 9.394 1.00 96.69 153 MET A N 1
ATOM 1172 C CA . MET A 1 153 ? -2.144 11.902 9.058 1.00 96.69 153 MET A CA 1
ATOM 1173 C C . MET A 1 153 ? -0.810 11.923 9.810 1.00 96.69 153 MET A C 1
ATOM 1175 O O . MET A 1 153 ? -0.257 10.859 10.092 1.00 96.69 153 MET A O 1
ATOM 1179 N N . LEU A 1 154 ? -0.314 13.102 10.205 1.00 94.38 154 LEU A N 1
ATOM 1180 C CA . LEU A 1 154 ? 0.956 13.264 10.923 1.00 94.38 154 LEU A CA 1
ATOM 1181 C C . LEU A 1 154 ? 1.035 12.410 12.198 1.00 94.38 154 LEU A C 1
ATOM 1183 O O . LEU A 1 154 ? 2.099 11.880 12.515 1.00 94.38 154 LEU A O 1
ATOM 1187 N N . LYS A 1 155 ? -0.085 12.208 12.904 1.00 94.06 155 LYS A N 1
ATOM 1188 C CA . LYS A 1 155 ? -0.120 11.376 14.121 1.00 94.06 155 LYS A CA 1
ATOM 1189 C C . LYS A 1 155 ? 0.355 9.938 13.867 1.00 94.06 155 LYS A C 1
ATOM 1191 O O . LYS A 1 155 ? 0.993 9.349 14.736 1.00 94.06 155 LYS A O 1
ATOM 1196 N N . TYR A 1 156 ? 0.088 9.390 12.678 1.00 94.50 156 TYR A N 1
ATOM 1197 C CA . TYR A 1 156 ? 0.521 8.043 12.305 1.00 94.50 156 TYR A CA 1
ATOM 1198 C C . TYR A 1 156 ? 2.029 7.990 12.096 1.00 94.50 156 TYR A C 1
ATOM 1200 O O . TYR A 1 156 ? 2.678 7.057 12.557 1.00 94.50 156 TYR A O 1
ATOM 1208 N N . PHE A 1 157 ? 2.611 9.025 11.489 1.00 91.50 157 PHE A N 1
ATOM 1209 C CA . PHE A 1 157 ? 4.063 9.136 11.377 1.00 91.50 157 PHE A CA 1
ATOM 1210 C C . PHE A 1 157 ? 4.741 9.243 12.750 1.00 91.50 157 PHE A C 1
ATOM 1212 O O . PHE A 1 157 ? 5.673 8.491 13.021 1.00 91.50 157 PHE A O 1
ATOM 1219 N N . VAL A 1 158 ? 4.220 10.089 13.645 1.00 90.75 158 VAL A N 1
ATOM 1220 C CA . VAL A 1 158 ? 4.731 10.232 15.024 1.00 90.75 158 VAL A CA 1
ATOM 1221 C C . VAL A 1 158 ? 4.619 8.920 15.816 1.00 90.75 158 VAL A C 1
ATOM 1223 O O . VAL A 1 158 ? 5.434 8.625 16.690 1.00 90.75 158 VAL A O 1
ATOM 1226 N N . GLY A 1 159 ? 3.605 8.100 15.532 1.00 85.88 159 GLY A N 1
ATOM 1227 C CA . GLY A 1 159 ? 3.523 6.740 16.063 1.00 85.88 159 GLY A CA 1
ATOM 1228 C C . GLY A 1 159 ? 4.647 5.847 15.532 1.00 85.88 159 GLY A C 1
ATOM 1229 O O . GLY A 1 159 ? 5.320 5.174 16.310 1.00 85.88 159 GLY A O 1
ATOM 1230 N N . LEU A 1 160 ? 4.874 5.878 14.218 1.00 86.06 160 LEU A N 1
ATOM 1231 C CA . LEU A 1 160 ? 5.861 5.047 13.527 1.00 86.06 160 LEU A CA 1
ATOM 1232 C C . LEU A 1 160 ? 7.316 5.431 13.815 1.00 86.06 160 LEU A C 1
ATOM 1234 O O . LEU A 1 160 ? 8.179 4.567 13.722 1.00 86.06 160 LEU A O 1
ATOM 1238 N N . GLU A 1 161 ? 7.628 6.682 14.158 1.00 83.06 161 GLU A N 1
ATOM 1239 C CA . GLU A 1 161 ? 9.004 7.086 14.494 1.00 83.06 161 GLU A CA 1
ATOM 1240 C C . GLU A 1 161 ? 9.451 6.603 15.886 1.00 83.06 161 GLU A C 1
ATOM 1242 O O . GLU A 1 161 ? 10.651 6.536 16.163 1.00 83.06 161 GLU A O 1
ATOM 1247 N N . LYS A 1 162 ? 8.509 6.174 16.742 1.00 79.19 162 LYS A N 1
ATOM 1248 C CA . LYS A 1 162 ? 8.778 5.551 18.050 1.00 79.19 162 LYS A CA 1
ATOM 1249 C C . LYS A 1 162 ? 9.256 4.097 17.890 1.00 79.19 162 LYS A C 1
ATOM 1251 O O . LYS A 1 162 ? 8.654 3.160 18.409 1.00 79.19 162 LYS A O 1
ATOM 1256 N N . ASN A 1 163 ? 10.370 3.915 17.181 1.00 68.25 163 ASN A N 1
ATOM 1257 C CA . ASN A 1 163 ? 10.977 2.626 16.824 1.00 68.25 163 ASN A CA 1
ATOM 1258 C C . ASN A 1 163 ? 11.840 2.038 17.952 1.00 68.25 163 ASN A C 1
ATOM 1260 O O . ASN A 1 163 ? 13.040 1.815 17.792 1.00 68.25 163 ASN A O 1
ATOM 1264 N N . GLY A 1 164 ? 11.242 1.792 19.117 1.00 69.31 164 GLY A N 1
ATOM 1265 C CA . GLY A 1 164 ? 11.933 1.077 20.189 1.00 69.31 164 GLY A CA 1
ATOM 1266 C C . GLY A 1 164 ? 12.227 -0.371 19.787 1.00 69.31 164 GLY A C 1
ATOM 1267 O O . GLY A 1 164 ? 11.316 -1.096 19.389 1.00 69.31 164 GLY A O 1
ATOM 1268 N N . TYR A 1 165 ? 13.479 -0.816 19.921 1.00 62.66 165 TYR A N 1
ATOM 1269 C CA . TYR A 1 165 ? 13.804 -2.238 19.794 1.00 62.66 165 TYR A CA 1
ATOM 1270 C C . TYR A 1 165 ? 13.091 -3.029 20.893 1.00 62.66 165 TYR A C 1
ATOM 1272 O O . TYR A 1 165 ? 13.177 -2.691 22.077 1.00 62.66 165 TYR A O 1
ATOM 1280 N N . LEU A 1 166 ? 12.410 -4.110 20.511 1.00 61.59 166 LEU A N 1
ATOM 1281 C CA . LEU A 1 166 ? 11.938 -5.082 21.488 1.00 61.59 166 LEU A CA 1
ATOM 1282 C C . LEU A 1 166 ? 13.151 -5.821 22.075 1.00 61.59 166 LEU A C 1
ATOM 1284 O O . LEU A 1 166 ? 14.011 -6.265 21.312 1.00 61.59 166 LEU A O 1
ATOM 1288 N N . PRO A 1 167 ? 13.233 -5.985 23.407 1.00 65.62 167 PRO A N 1
ATOM 1289 C CA . PRO A 1 167 ? 14.256 -6.825 24.010 1.00 65.62 167 PRO A CA 1
ATOM 1290 C C . PRO A 1 167 ? 14.201 -8.254 23.442 1.00 65.62 167 PRO A C 1
ATOM 1292 O O . PRO A 1 167 ? 13.094 -8.766 23.219 1.00 65.62 167 PRO A O 1
ATOM 1295 N N . PRO A 1 168 ? 15.355 -8.925 23.263 1.00 60.09 168 PRO A N 1
ATOM 1296 C CA . PRO A 1 168 ? 15.393 -10.331 22.874 1.00 60.09 168 PRO A CA 1
ATOM 1297 C C . PRO A 1 168 ? 14.500 -11.192 23.782 1.00 60.09 168 PRO A C 1
ATOM 1299 O O . PRO A 1 168 ? 14.455 -10.993 24.997 1.00 60.09 168 PRO A O 1
ATOM 1302 N N . GLY A 1 169 ? 13.769 -12.143 23.196 1.00 57.78 169 GLY A N 1
ATOM 1303 C CA . GLY A 1 169 ? 12.901 -13.073 23.935 1.00 57.78 169 GLY A CA 1
ATOM 1304 C C . GLY A 1 169 ? 11.481 -12.570 24.231 1.00 57.78 169 GLY A C 1
ATOM 1305 O O . GLY A 1 169 ? 10.674 -13.311 24.794 1.00 57.78 169 GLY A O 1
ATOM 1306 N N . LYS A 1 170 ? 11.120 -11.345 23.829 1.00 62.00 170 LYS A N 1
ATOM 1307 C CA . LYS A 1 170 ? 9.719 -10.894 23.836 1.00 62.00 170 LYS A CA 1
ATOM 1308 C C . LYS A 1 170 ? 8.960 -11.485 22.641 1.00 62.00 170 LYS A C 1
ATOM 1310 O O . LYS A 1 170 ? 9.462 -11.509 21.519 1.00 62.00 170 LYS A O 1
ATOM 1315 N N . ARG A 1 171 ? 7.718 -11.929 22.870 1.00 49.19 171 ARG A N 1
ATOM 1316 C CA . ARG A 1 171 ? 6.791 -12.361 21.808 1.00 49.19 171 ARG A CA 1
ATOM 1317 C C . ARG A 1 171 ? 6.628 -11.222 20.787 1.00 49.19 171 ARG A C 1
ATOM 1319 O O . ARG A 1 171 ? 6.279 -10.116 21.187 1.00 49.19 171 ARG A O 1
ATOM 1326 N N . GLY A 1 172 ? 6.899 -11.491 19.507 1.00 46.31 172 GLY A N 1
ATOM 1327 C CA . GLY A 1 172 ? 6.901 -10.483 18.432 1.00 46.31 172 GLY A CA 1
ATOM 1328 C C . GLY A 1 172 ? 8.282 -9.923 18.055 1.00 46.31 172 GLY A C 1
ATOM 1329 O O . GLY A 1 172 ? 8.367 -9.084 17.163 1.00 46.31 172 GLY A O 1
ATOM 1330 N N . TYR A 1 173 ? 9.367 -10.378 18.694 1.00 40.41 173 TYR A N 1
ATOM 1331 C CA . TYR A 1 173 ? 10.732 -10.084 18.250 1.00 40.41 173 TYR A CA 1
ATOM 1332 C C . TYR A 1 173 ? 11.022 -10.789 16.914 1.00 40.41 173 TYR A C 1
ATOM 1334 O O . TYR A 1 173 ? 10.991 -12.016 16.853 1.00 40.41 173 TYR A O 1
ATOM 1342 N N . THR A 1 174 ? 11.302 -10.016 15.862 1.00 42.38 174 THR A N 1
ATOM 1343 C CA . THR A 1 174 ? 11.745 -10.522 14.550 1.00 42.38 174 THR A CA 1
ATOM 1344 C C . THR A 1 174 ? 13.097 -9.893 14.231 1.00 42.38 174 THR A C 1
ATOM 1346 O O . THR A 1 174 ? 13.245 -8.674 14.329 1.00 42.38 174 THR A O 1
ATOM 1349 N N . THR A 1 175 ? 14.091 -10.702 13.874 1.00 34.75 175 THR A N 1
ATOM 1350 C CA . THR A 1 175 ? 15.398 -10.230 13.401 1.00 34.75 175 THR A CA 1
ATOM 1351 C C . THR A 1 175 ? 15.321 -9.954 11.905 1.00 34.75 175 THR A C 1
ATOM 1353 O O . THR A 1 175 ? 15.064 -10.868 11.127 1.00 34.75 175 THR A O 1
ATOM 1356 N N . VAL A 1 176 ? 15.553 -8.709 11.485 1.00 35.69 176 VAL A N 1
ATOM 1357 C CA . VAL A 1 176 ? 15.790 -8.399 10.068 1.00 35.69 176 VAL A CA 1
ATOM 1358 C C . VAL A 1 176 ? 17.291 -8.527 9.824 1.00 35.69 176 VAL A C 1
ATOM 1360 O O . VAL A 1 176 ? 18.040 -7.573 10.009 1.00 35.69 176 VAL A O 1
ATOM 1363 N N . GLU A 1 177 ? 17.744 -9.722 9.457 1.00 32.97 177 GLU A N 1
ATOM 1364 C CA . GLU A 1 177 ? 19.137 -9.981 9.082 1.00 32.97 177 GLU A CA 1
ATOM 1365 C C . GLU A 1 177 ? 19.220 -10.353 7.601 1.00 32.97 177 GLU A C 1
ATOM 1367 O O . GLU A 1 177 ? 19.279 -11.521 7.234 1.00 32.97 177 GLU A O 1
ATOM 1372 N N . SER A 1 178 ? 19.175 -9.343 6.729 1.00 34.12 178 SER A N 1
ATOM 1373 C CA . SER A 1 178 ? 19.896 -9.291 5.445 1.00 34.12 178 SER A CA 1
ATOM 1374 C C . SER A 1 178 ? 19.367 -8.142 4.583 1.00 34.12 178 SER A C 1
ATOM 1376 O O . SER A 1 178 ? 18.226 -8.144 4.136 1.00 34.12 178 SER A O 1
ATOM 1378 N N . VAL A 1 179 ? 20.226 -7.165 4.289 1.00 35.16 179 VAL A N 1
ATOM 1379 C CA . VAL A 1 179 ? 19.989 -6.190 3.215 1.00 35.16 179 VAL A CA 1
ATOM 1380 C C . VAL A 1 179 ? 20.733 -6.707 1.990 1.00 35.16 179 VAL A C 1
ATOM 1382 O O . VAL A 1 179 ? 21.946 -6.551 1.889 1.00 35.16 179 VAL A O 1
ATOM 1385 N N . HIS A 1 180 ? 20.033 -7.373 1.072 1.00 37.84 180 HIS A N 1
ATOM 1386 C CA . HIS A 1 180 ? 20.578 -7.608 -0.265 1.00 37.84 180 HIS A CA 1
ATOM 1387 C C . HIS A 1 180 ? 20.236 -6.406 -1.141 1.00 37.84 180 HIS A C 1
ATOM 1389 O O . HIS A 1 180 ? 19.073 -6.130 -1.427 1.00 37.84 180 HIS A O 1
ATOM 1395 N N . GLN A 1 181 ? 21.268 -5.672 -1.547 1.00 36.50 181 GLN A N 1
ATOM 1396 C CA . GLN A 1 181 ? 21.139 -4.513 -2.417 1.00 36.50 181 GLN A CA 1
ATOM 1397 C C . GLN A 1 181 ? 20.728 -4.990 -3.816 1.00 36.50 181 GLN A C 1
ATOM 1399 O O . GLN A 1 181 ? 21.543 -5.532 -4.560 1.00 36.50 181 GLN A O 1
ATOM 1404 N N . ILE A 1 182 ? 19.454 -4.819 -4.173 1.00 46.47 182 ILE A N 1
ATOM 1405 C CA . ILE A 1 182 ? 19.000 -5.011 -5.551 1.00 46.47 182 ILE A CA 1
ATOM 1406 C C . ILE A 1 182 ? 19.316 -3.712 -6.313 1.00 46.47 182 ILE A C 1
ATOM 1408 O O . ILE A 1 182 ? 18.783 -2.665 -5.948 1.00 46.47 182 ILE A O 1
ATOM 1412 N N . PRO A 1 183 ? 20.157 -3.735 -7.362 1.00 42.12 183 PRO A N 1
ATOM 1413 C CA . PRO A 1 183 ? 20.619 -2.528 -8.054 1.00 42.12 183 PRO A CA 1
ATOM 1414 C C . PRO A 1 183 ? 19.594 -1.974 -9.066 1.00 42.12 183 PRO A C 1
ATOM 1416 O O . PRO A 1 183 ? 19.975 -1.518 -10.139 1.00 42.12 183 PRO A O 1
ATOM 1419 N N . HIS A 1 184 ? 18.293 -2.033 -8.765 1.00 52.97 184 HIS A N 1
ATOM 1420 C CA . HIS A 1 184 ? 17.235 -1.619 -9.696 1.00 52.97 184 HIS A CA 1
ATOM 1421 C C . HIS A 1 184 ? 16.583 -0.301 -9.263 1.00 52.97 184 HIS A C 1
ATOM 1423 O O . HIS A 1 184 ? 16.342 -0.080 -8.076 1.00 52.97 184 HIS A O 1
ATOM 1429 N N . GLY A 1 185 ? 16.338 0.578 -10.243 1.00 51.62 185 GLY A N 1
ATOM 1430 C CA . GLY A 1 185 ? 15.736 1.899 -10.062 1.00 51.62 185 GLY A CA 1
ATOM 1431 C C . GLY A 1 185 ? 14.378 1.846 -9.358 1.00 51.62 185 GLY A C 1
ATOM 1432 O O . GLY A 1 185 ? 13.650 0.863 -9.468 1.00 51.62 185 GLY A O 1
ATOM 1433 N N . GLY A 1 186 ? 14.069 2.901 -8.598 1.00 57.88 186 GLY A N 1
ATOM 1434 C CA . GLY A 1 186 ? 12.955 2.998 -7.644 1.00 57.88 186 GLY A CA 1
ATOM 1435 C C . GLY A 1 186 ? 11.550 3.085 -8.246 1.00 57.88 186 GLY A C 1
ATOM 1436 O O . GLY A 1 186 ? 10.728 3.859 -7.754 1.00 57.88 186 GLY A O 1
ATOM 1437 N N . ASP A 1 187 ? 11.262 2.310 -9.285 1.00 67.31 187 ASP A N 1
ATOM 1438 C CA . ASP A 1 187 ? 9.934 2.258 -9.876 1.00 67.31 187 ASP A CA 1
ATOM 1439 C C . ASP A 1 187 ? 9.000 1.413 -8.989 1.00 67.31 187 ASP A C 1
ATOM 1441 O O . ASP A 1 187 ? 9.313 0.285 -8.601 1.00 67.31 187 ASP A O 1
ATOM 1445 N N . HIS A 1 188 ? 7.830 1.960 -8.649 1.00 77.50 188 HIS A N 1
ATOM 1446 C CA . HIS A 1 188 ? 6.832 1.301 -7.805 1.00 77.50 188 HIS A CA 1
ATOM 1447 C C . HIS A 1 188 ? 5.493 1.260 -8.542 1.00 77.50 188 HIS A C 1
ATOM 1449 O O . HIS A 1 188 ? 4.822 2.280 -8.676 1.00 77.50 188 HIS A O 1
ATOM 1455 N N . ALA A 1 189 ? 5.091 0.080 -9.015 1.00 79.31 189 ALA A N 1
ATOM 1456 C CA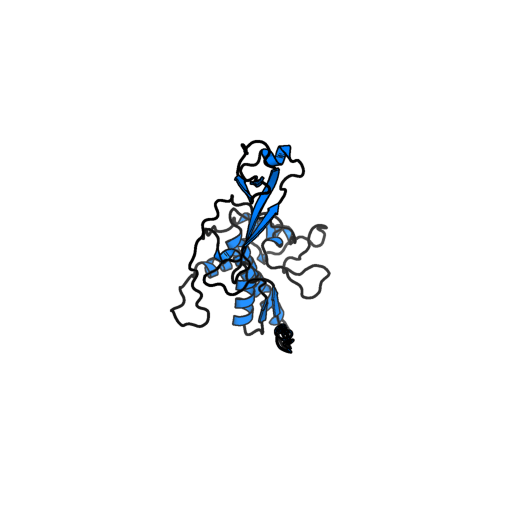 . ALA A 1 189 ? 3.763 -0.112 -9.578 1.00 79.31 189 ALA A CA 1
ATOM 1457 C C . ALA A 1 189 ? 2.735 -0.026 -8.442 1.00 79.31 189 ALA A C 1
ATOM 1459 O O . ALA A 1 189 ? 2.794 -0.795 -7.480 1.00 79.31 189 ALA A O 1
ATOM 1460 N N . MET A 1 190 ? 1.834 0.947 -8.532 1.00 87.75 190 MET A N 1
ATOM 1461 C CA . MET A 1 190 ? 0.843 1.268 -7.508 1.00 87.75 190 MET A CA 1
ATOM 1462 C C . MET A 1 190 ? -0.373 1.950 -8.149 1.00 87.75 190 MET A C 1
ATOM 1464 O O . MET A 1 190 ? -0.418 2.106 -9.367 1.00 87.75 190 MET A O 1
ATOM 1468 N N . CYS A 1 191 ? -1.353 2.344 -7.333 1.00 92.38 191 CYS A N 1
ATOM 1469 C CA . CYS A 1 191 ? -2.564 3.054 -7.766 1.00 92.38 191 CYS A CA 1
ATOM 1470 C C . CYS A 1 191 ? -3.566 2.258 -8.620 1.00 92.38 191 CYS A C 1
ATOM 1472 O O . CYS A 1 191 ? -4.374 2.846 -9.332 1.00 92.38 191 CYS A O 1
ATOM 1474 N N . THR A 1 192 ? -3.539 0.923 -8.571 1.00 93.06 192 THR A N 1
ATOM 1475 C CA . THR A 1 192 ? -4.425 0.067 -9.385 1.00 93.06 192 THR A CA 1
ATOM 1476 C C . THR A 1 192 ? -5.825 -0.136 -8.804 1.00 93.06 192 THR A C 1
ATOM 1478 O O . THR A 1 192 ? -6.711 -0.581 -9.525 1.00 93.06 192 THR A O 1
ATOM 1481 N N . CYS A 1 193 ? -6.032 0.170 -7.522 1.00 96.69 193 CYS A N 1
ATOM 1482 C CA . CYS A 1 193 ? -7.321 0.075 -6.834 1.00 96.69 193 CYS A CA 1
ATOM 1483 C C . CYS A 1 193 ? -7.635 1.409 -6.135 1.00 96.69 193 CYS A C 1
ATOM 1485 O O . CYS A 1 193 ? -7.758 1.424 -4.915 1.00 96.69 193 CYS A O 1
ATOM 1487 N N . PRO A 1 194 ? -7.689 2.541 -6.853 1.00 97.00 194 PRO A N 1
ATOM 1488 C CA . PRO A 1 194 ? -7.619 3.856 -6.231 1.00 97.00 194 PRO A CA 1
ATOM 1489 C C . PRO A 1 194 ? -8.867 4.190 -5.402 1.00 97.00 194 PRO A C 1
ATOM 1491 O O . PRO A 1 194 ? -9.997 3.858 -5.770 1.00 97.00 194 PRO A O 1
ATOM 1494 N N . ILE A 1 195 ? -8.644 4.898 -4.296 1.00 97.81 195 ILE A N 1
ATOM 1495 C CA . ILE A 1 195 ? -9.669 5.676 -3.594 1.00 97.81 195 ILE A CA 1
ATOM 1496 C C . ILE A 1 195 ? -10.068 6.874 -4.465 1.00 97.81 195 ILE A C 1
ATOM 1498 O O . ILE A 1 195 ? -9.196 7.559 -4.994 1.00 97.81 195 ILE A O 1
ATOM 1502 N N . GLY A 1 196 ? -11.365 7.175 -4.551 1.00 96.44 196 GLY A N 1
ATOM 1503 C CA . GLY A 1 196 ? -11.870 8.370 -5.239 1.00 96.44 196 GLY A CA 1
ATOM 1504 C C . GLY A 1 196 ? -13.284 8.768 -4.809 1.00 96.44 196 GLY A C 1
ATOM 1505 O O . GLY A 1 196 ? -13.834 8.188 -3.869 1.00 96.44 196 GLY A O 1
ATOM 1506 N N . THR A 1 197 ? -13.869 9.767 -5.478 1.00 94.00 197 THR A N 1
ATOM 1507 C CA . THR A 1 197 ? -15.243 10.260 -5.226 1.00 94.00 197 THR A CA 1
ATOM 1508 C C . THR A 1 197 ? -16.297 9.255 -5.670 1.00 94.00 197 THR A C 1
ATOM 1510 O O . THR A 1 197 ? -16.034 8.451 -6.560 1.00 94.00 197 THR A O 1
ATOM 1513 N N . GLU A 1 198 ? -17.508 9.303 -5.105 1.00 88.38 198 GLU A N 1
ATOM 1514 C CA . GLU A 1 198 ? -18.615 8.419 -5.520 1.00 88.38 198 GLU A CA 1
ATOM 1515 C C . GLU A 1 198 ? -18.847 8.447 -7.040 1.00 88.38 198 GLU A C 1
ATOM 1517 O O . GLU A 1 198 ? -18.948 7.389 -7.656 1.00 88.38 198 GLU A O 1
ATOM 1522 N N . ASP A 1 199 ? -18.781 9.631 -7.654 1.00 91.69 199 ASP A N 1
ATOM 1523 C CA . ASP A 1 199 ? -18.973 9.816 -9.098 1.00 91.69 199 ASP A CA 1
ATOM 1524 C C . ASP A 1 199 ? -17.728 9.515 -9.962 1.00 91.69 199 ASP A C 1
ATOM 1526 O O . ASP A 1 199 ? -17.792 9.643 -11.185 1.00 91.69 199 ASP A O 1
ATOM 1530 N N . ASP A 1 200 ? -16.583 9.150 -9.371 1.00 93.88 200 ASP A N 1
ATOM 1531 C CA . ASP A 1 200 ? -15.380 8.782 -10.128 1.00 93.88 200 ASP A CA 1
ATOM 1532 C C . ASP A 1 200 ? -15.525 7.363 -10.713 1.00 93.88 200 ASP A C 1
ATOM 1534 O O . ASP A 1 200 ? -15.519 6.387 -9.953 1.00 93.88 200 ASP A O 1
ATOM 1538 N N . PRO A 1 201 ? -15.607 7.209 -12.052 1.00 92.81 201 PRO A N 1
ATOM 1539 C CA . PRO A 1 201 ? -15.769 5.903 -12.687 1.00 92.81 201 PRO A CA 1
ATOM 1540 C C . PRO A 1 201 ? -14.524 5.010 -12.578 1.00 92.81 201 PRO A C 1
ATOM 1542 O O . PRO A 1 201 ? -14.613 3.816 -12.857 1.00 92.81 201 PRO A O 1
ATOM 1545 N N . MET A 1 202 ? -13.365 5.565 -12.208 1.00 93.56 202 MET A N 1
ATOM 1546 C CA . MET A 1 202 ? -12.117 4.821 -12.026 1.00 93.56 202 MET A CA 1
ATOM 1547 C C . MET A 1 202 ? -11.874 4.414 -10.570 1.00 93.56 202 MET A C 1
ATOM 1549 O O . MET A 1 202 ? -10.978 3.608 -10.305 1.00 93.56 202 MET A O 1
ATOM 1553 N N . ALA A 1 203 ? -12.645 4.955 -9.626 1.00 96.31 203 ALA A N 1
ATOM 1554 C CA . ALA A 1 203 ? -12.467 4.672 -8.215 1.00 96.31 203 ALA A CA 1
ATOM 1555 C C . ALA A 1 203 ? -12.969 3.267 -7.862 1.00 96.31 203 ALA A C 1
ATOM 1557 O O . ALA A 1 203 ? -14.122 2.904 -8.091 1.00 96.31 203 ALA A O 1
ATOM 1558 N N . VAL A 1 204 ? -12.084 2.482 -7.252 1.00 98.06 204 VAL A N 1
ATOM 1559 C CA . VAL A 1 204 ? -12.378 1.126 -6.764 1.00 98.06 204 VAL A CA 1
ATOM 1560 C C . VAL A 1 204 ? -12.784 1.162 -5.295 1.00 98.06 204 VAL A C 1
ATOM 1562 O O . VAL A 1 204 ? -13.564 0.321 -4.842 1.00 98.06 204 VAL A O 1
ATOM 1565 N N . LEU A 1 205 ? -12.256 2.138 -4.553 1.00 98.25 205 LEU A N 1
ATOM 1566 C CA . LEU A 1 205 ? -12.422 2.252 -3.111 1.00 98.25 205 LEU A CA 1
ATOM 1567 C C . LEU A 1 205 ? -13.127 3.554 -2.715 1.00 98.25 205 LEU A C 1
ATOM 1569 O O . LEU A 1 205 ? -13.062 4.564 -3.422 1.00 98.25 205 LEU A O 1
ATOM 1573 N N . ASP A 1 206 ? -13.782 3.537 -1.559 1.00 96.94 206 ASP A N 1
ATOM 1574 C CA . ASP A 1 206 ? -14.213 4.750 -0.857 1.00 96.94 206 ASP A CA 1
ATOM 1575 C C . ASP A 1 206 ? -13.110 5.304 0.072 1.00 96.94 206 ASP A C 1
ATOM 1577 O O . ASP A 1 206 ? -12.026 4.728 0.212 1.00 96.94 206 ASP A O 1
ATOM 1581 N N . SER A 1 207 ? -13.381 6.422 0.757 1.00 97.00 207 SER A N 1
ATOM 1582 C CA . SER A 1 207 ? -12.415 7.044 1.681 1.00 97.00 207 SER A CA 1
ATOM 1583 C C . SER A 1 207 ? -12.064 6.177 2.903 1.00 97.00 207 SER A C 1
ATOM 1585 O O . SER A 1 207 ? -11.085 6.463 3.598 1.00 97.00 207 SER A O 1
ATOM 1587 N N . LYS A 1 208 ? -12.835 5.111 3.156 1.00 97.00 208 LYS A N 1
ATOM 1588 C CA . LYS A 1 208 ? -12.706 4.150 4.262 1.00 97.00 208 LYS A CA 1
ATOM 1589 C C . LYS A 1 208 ? -12.115 2.813 3.810 1.00 97.00 208 LYS A C 1
ATOM 1591 O O . LYS A 1 208 ? -12.216 1.816 4.538 1.00 97.00 208 LYS A O 1
ATOM 1596 N N . PHE A 1 209 ? -11.451 2.809 2.653 1.00 98.25 209 PHE A N 1
ATOM 1597 C CA . PHE A 1 209 ? -10.790 1.657 2.041 1.00 98.25 209 PHE A CA 1
ATOM 1598 C C . PHE A 1 209 ? -11.741 0.544 1.587 1.00 98.25 209 PHE A C 1
ATOM 1600 O O . PHE A 1 209 ? -11.250 -0.525 1.224 1.00 98.25 209 PHE A O 1
ATOM 1607 N N . LEU A 1 210 ? -13.064 0.736 1.635 1.00 97.50 210 LEU A N 1
ATOM 1608 C CA . LEU A 1 210 ? -14.032 -0.285 1.238 1.00 97.50 210 LEU A CA 1
ATOM 1609 C C . LEU A 1 210 ? -14.060 -0.418 -0.276 1.00 97.50 210 LEU A C 1
ATOM 1611 O O . LEU A 1 210 ? -14.114 0.577 -0.991 1.00 97.50 210 LEU A O 1
ATOM 1615 N N . VAL A 1 211 ? -14.064 -1.661 -0.749 1.00 98.06 211 VAL A N 1
ATOM 1616 C CA . VAL A 1 211 ? -14.305 -1.968 -2.156 1.00 98.06 211 VAL A CA 1
ATOM 1617 C C . VAL A 1 211 ? -15.768 -1.689 -2.468 1.00 98.06 211 VAL A C 1
ATOM 1619 O O . VAL A 1 211 ? -16.664 -2.232 -1.818 1.00 98.06 211 VAL A O 1
ATOM 1622 N N . ARG A 1 212 ? -16.006 -0.842 -3.469 1.00 95.19 212 ARG A N 1
ATOM 1623 C CA . ARG A 1 212 ? -17.360 -0.504 -3.918 1.00 95.19 212 ARG A CA 1
ATOM 1624 C C . ARG A 1 212 ? -18.097 -1.755 -4.368 1.00 95.19 212 ARG A C 1
ATOM 1626 O O . ARG A 1 212 ? -17.500 -2.654 -4.954 1.00 95.19 212 ARG A O 1
ATOM 1633 N N . GLU A 1 213 ? -19.389 -1.815 -4.066 1.00 93.38 213 GLU A N 1
ATOM 1634 C CA . GLU A 1 213 ? -20.261 -2.953 -4.383 1.00 93.38 213 GLU A CA 1
ATOM 1635 C C . GLU A 1 213 ? -19.839 -4.307 -3.769 1.00 93.38 213 GLU A C 1
ATOM 1637 O O . GLU A 1 213 ? -20.453 -5.335 -4.060 1.00 93.38 213 GLU A O 1
ATOM 1642 N N . VAL A 1 214 ? -18.828 -4.346 -2.887 1.00 96.69 214 VAL A N 1
ATOM 1643 C CA . VAL A 1 214 ? -18.384 -5.574 -2.214 1.00 96.69 214 VAL A CA 1
ATOM 1644 C C . VAL A 1 214 ? -18.439 -5.407 -0.702 1.00 96.69 214 VAL A C 1
ATOM 1646 O O . VAL A 1 214 ? -17.682 -4.663 -0.079 1.00 96.69 214 VAL A O 1
ATOM 1649 N N . HIS A 1 215 ? -19.321 -6.175 -0.071 1.00 91.06 215 HIS A N 1
ATOM 1650 C CA . HIS A 1 215 ? -19.512 -6.099 1.370 1.00 91.06 215 HIS A CA 1
ATOM 1651 C C . HIS A 1 215 ? -18.281 -6.566 2.157 1.00 91.06 215 HIS A C 1
ATOM 1653 O O . HIS A 1 215 ? -17.790 -7.682 1.985 1.00 91.06 215 HIS A O 1
ATOM 1659 N N . ARG A 1 216 ? -17.857 -5.724 3.111 1.00 91.56 216 ARG A N 1
ATOM 1660 C CA . ARG A 1 216 ? -16.797 -5.990 4.102 1.00 91.56 216 ARG A CA 1
ATOM 1661 C C . ARG A 1 216 ? -15.427 -6.345 3.511 1.00 91.56 216 ARG A C 1
ATOM 1663 O O . ARG A 1 216 ? -14.634 -7.006 4.183 1.00 91.56 216 ARG A O 1
ATOM 1670 N N . LEU A 1 217 ? -15.138 -5.913 2.287 1.00 97.56 217 LEU A N 1
ATOM 1671 C CA . LEU A 1 217 ? -13.816 -6.047 1.688 1.00 97.56 217 LEU A CA 1
ATOM 1672 C C . LEU A 1 217 ? -13.117 -4.691 1.696 1.00 97.56 217 LEU A C 1
ATOM 1674 O O . LEU A 1 217 ? -13.702 -3.694 1.281 1.00 97.56 217 LEU A O 1
ATOM 1678 N N . ARG A 1 218 ? -11.865 -4.663 2.159 1.00 98.12 218 ARG A N 1
ATOM 1679 C CA . ARG A 1 218 ? -11.017 -3.471 2.124 1.00 98.12 218 ARG A CA 1
ATOM 1680 C C . ARG A 1 218 ? -9.694 -3.746 1.434 1.00 98.12 218 ARG A C 1
ATOM 1682 O O . ARG A 1 218 ? -9.179 -4.859 1.523 1.00 98.12 218 ARG A O 1
ATOM 1689 N N . VAL A 1 219 ? -9.123 -2.717 0.814 1.00 98.38 219 VAL A N 1
ATOM 1690 C CA . VAL A 1 219 ? -7.769 -2.758 0.244 1.00 98.38 219 VAL A CA 1
ATOM 1691 C C . VAL A 1 219 ? -6.891 -1.747 0.970 1.00 98.38 219 VAL A C 1
ATOM 1693 O O . VAL A 1 219 ? -7.132 -0.545 0.922 1.00 98.38 219 VAL A O 1
ATOM 1696 N N . VAL A 1 220 ? -5.858 -2.246 1.647 1.00 98.00 220 VAL A N 1
ATOM 1697 C CA . VAL A 1 220 ? -4.904 -1.445 2.425 1.00 98.00 220 VAL A CA 1
ATOM 1698 C C . VAL A 1 220 ? -3.505 -1.729 1.890 1.00 98.00 220 VAL A C 1
ATOM 1700 O O . VAL A 1 220 ? -2.772 -2.569 2.404 1.00 98.00 220 VAL A O 1
ATOM 1703 N N . ASP A 1 221 ? -3.178 -1.072 0.783 1.00 96.25 221 ASP A N 1
ATOM 1704 C CA . ASP A 1 221 ? -1.955 -1.266 0.006 1.00 96.25 221 ASP A CA 1
ATOM 1705 C C . ASP A 1 221 ? -1.655 0.002 -0.818 1.00 96.25 221 ASP A C 1
ATOM 1707 O O . ASP A 1 221 ? -2.508 0.881 -0.945 1.00 96.25 221 ASP A O 1
ATOM 1711 N N . GLY A 1 222 ? -0.458 0.109 -1.406 1.00 93.50 222 GLY A N 1
ATOM 1712 C CA . GLY A 1 222 ? -0.116 1.206 -2.320 1.00 93.50 222 GLY A CA 1
ATOM 1713 C C . GLY A 1 222 ? -1.051 1.314 -3.531 1.00 93.50 222 GLY A C 1
ATOM 1714 O O . GLY A 1 222 ? -1.222 2.402 -4.077 1.00 93.50 222 GLY A O 1
ATOM 1715 N N . SER A 1 223 ? -1.707 0.220 -3.926 1.00 95.12 223 SER A N 1
ATOM 1716 C CA . SER A 1 223 ? -2.779 0.225 -4.928 1.00 95.12 223 SER A CA 1
ATOM 1717 C C . SER A 1 223 ? -3.957 1.142 -4.581 1.00 95.12 223 SER A C 1
ATOM 1719 O O . SER A 1 223 ? -4.588 1.637 -5.509 1.00 95.12 223 SER A O 1
ATOM 1721 N N . ALA A 1 224 ? -4.215 1.418 -3.296 1.00 97.00 224 ALA A N 1
ATOM 1722 C CA . ALA A 1 224 ? -5.315 2.272 -2.840 1.00 97.00 224 ALA A CA 1
ATOM 1723 C C . ALA A 1 224 ? -5.087 3.775 -3.074 1.00 97.00 224 ALA A C 1
ATOM 1725 O O . ALA A 1 224 ? -6.025 4.569 -2.996 1.00 97.00 224 ALA A O 1
ATOM 1726 N N . LEU A 1 225 ? -3.851 4.191 -3.353 1.00 94.31 225 LEU A N 1
ATOM 1727 C CA . LEU A 1 225 ? -3.547 5.595 -3.612 1.00 94.31 225 LEU A CA 1
ATOM 1728 C C . LEU A 1 225 ? -4.062 6.014 -5.004 1.00 94.31 225 LEU A C 1
ATOM 1730 O O . LEU A 1 225 ? -3.808 5.301 -5.966 1.00 94.31 225 LEU A O 1
ATOM 1734 N N . PRO A 1 226 ? -4.712 7.177 -5.162 1.00 92.88 226 PRO A N 1
ATOM 1735 C CA . PRO A 1 226 ? -5.197 7.682 -6.454 1.00 92.88 226 PRO A CA 1
ATOM 1736 C C . PRO A 1 226 ? -4.077 8.116 -7.406 1.00 92.88 226 PRO A C 1
ATOM 1738 O O . PRO A 1 226 ? -4.268 8.191 -8.616 1.00 92.88 226 PRO A O 1
ATOM 1741 N N . ARG A 1 227 ? -2.895 8.423 -6.865 1.00 90.44 227 ARG A N 1
ATOM 1742 C CA . ARG A 1 227 ? -1.686 8.767 -7.619 1.00 90.44 227 ARG A CA 1
ATOM 1743 C C . ARG A 1 227 ? -0.444 8.381 -6.825 1.00 90.44 227 ARG A C 1
ATOM 1745 O O . ARG A 1 227 ? -0.521 8.176 -5.614 1.00 90.44 227 ARG A O 1
ATOM 1752 N N . ILE A 1 228 ? 0.699 8.313 -7.505 1.00 85.50 228 ILE A N 1
ATOM 1753 C CA . ILE A 1 228 ? 1.989 8.003 -6.878 1.00 85.50 228 ILE A CA 1
ATOM 1754 C C . ILE A 1 228 ? 2.263 9.034 -5.773 1.00 85.50 228 ILE A C 1
ATOM 1756 O O . ILE A 1 228 ? 2.271 10.235 -6.038 1.00 85.50 228 ILE A O 1
ATOM 1760 N N . SER A 1 229 ? 2.460 8.557 -4.541 1.00 81.25 229 SER A N 1
ATOM 1761 C CA . SER A 1 229 ? 2.763 9.397 -3.376 1.00 81.25 229 SER A CA 1
ATOM 1762 C C . SER A 1 229 ? 4.265 9.419 -3.103 1.00 81.25 229 SER A C 1
ATOM 1764 O O . SER A 1 229 ? 4.857 8.349 -2.920 1.00 81.25 229 SER A O 1
ATOM 1766 N N . GLY A 1 230 ? 4.854 10.608 -2.975 1.00 72.19 230 GLY A N 1
ATOM 1767 C CA . GLY A 1 230 ? 6.267 10.789 -2.640 1.00 72.19 230 GLY A CA 1
ATOM 1768 C C . GLY A 1 230 ? 7.252 10.004 -3.520 1.00 72.19 230 GLY A C 1
ATOM 1769 O O . GLY A 1 230 ? 6.936 9.556 -4.619 1.00 72.19 230 GLY A O 1
ATOM 1770 N N . THR A 1 231 ? 8.480 9.847 -3.018 1.00 68.94 231 THR A N 1
ATOM 1771 C CA . THR A 1 231 ? 9.564 9.120 -3.711 1.00 68.94 231 THR A CA 1
ATOM 1772 C C . THR A 1 231 ? 9.658 7.651 -3.282 1.00 68.94 231 THR A C 1
ATOM 1774 O O . THR A 1 231 ? 10.056 6.801 -4.072 1.00 68.94 231 THR A O 1
ATOM 1777 N N . PHE A 1 232 ? 9.297 7.335 -2.031 1.00 80.69 232 PHE A N 1
ATOM 1778 C CA . PHE A 1 232 ? 9.328 5.976 -1.479 1.00 80.69 232 PHE A CA 1
ATOM 1779 C C . PHE A 1 232 ? 8.003 5.670 -0.768 1.00 80.69 232 PHE A C 1
ATOM 1781 O O . PHE A 1 232 ? 7.710 6.281 0.261 1.00 80.69 232 PHE A O 1
ATOM 1788 N N . PRO A 1 233 ? 7.202 4.709 -1.259 1.00 86.19 233 PRO A N 1
ATOM 1789 C CA . PRO A 1 233 ? 5.814 4.564 -0.826 1.00 86.19 233 PRO A CA 1
ATOM 1790 C C . PRO A 1 233 ? 5.652 3.838 0.514 1.00 86.19 233 PRO A C 1
ATOM 1792 O O . PRO A 1 233 ? 4.571 3.871 1.094 1.00 86.19 233 PRO A O 1
ATOM 1795 N N . VAL A 1 234 ? 6.695 3.172 1.028 1.00 89.06 234 VAL A N 1
ATOM 1796 C CA . VAL A 1 234 ? 6.588 2.301 2.215 1.00 89.06 234 VAL A CA 1
ATOM 1797 C C . VAL A 1 234 ? 6.009 3.044 3.414 1.00 89.06 234 VAL A C 1
ATOM 1799 O O . VAL A 1 234 ? 5.112 2.519 4.070 1.00 89.06 234 VAL A O 1
ATOM 1802 N N . LEU A 1 235 ? 6.485 4.261 3.692 1.00 89.75 235 LEU A N 1
ATOM 1803 C CA . LEU A 1 235 ? 6.002 5.023 4.838 1.00 89.75 235 LEU A CA 1
ATOM 1804 C C . LEU A 1 235 ? 4.568 5.527 4.625 1.00 89.75 235 LEU A C 1
ATOM 1806 O O . LEU A 1 235 ? 3.762 5.407 5.544 1.00 89.75 235 LEU A O 1
ATOM 1810 N N . SER A 1 236 ? 4.219 5.984 3.414 1.00 92.00 236 SER A N 1
ATOM 1811 C CA . SER A 1 236 ? 2.837 6.337 3.052 1.00 92.00 236 SER A CA 1
ATOM 1812 C C . SER A 1 236 ? 1.879 5.170 3.295 1.00 92.00 236 SER A C 1
ATOM 1814 O O . SER A 1 236 ? 0.865 5.330 3.970 1.00 92.00 236 SER A O 1
ATOM 1816 N N . ILE A 1 237 ? 2.231 3.976 2.806 1.00 94.75 237 ILE A N 1
ATOM 1817 C CA . ILE A 1 237 ? 1.410 2.765 2.939 1.00 94.75 237 ILE A CA 1
ATOM 1818 C C . ILE A 1 237 ? 1.283 2.365 4.412 1.00 94.75 237 ILE A C 1
ATOM 1820 O O . ILE A 1 237 ? 0.202 1.997 4.864 1.00 94.75 237 ILE A O 1
ATOM 1824 N N . ARG A 1 238 ? 2.364 2.480 5.188 1.00 93.69 238 ARG A N 1
ATOM 1825 C CA . ARG A 1 238 ? 2.348 2.155 6.617 1.00 93.69 238 ARG A CA 1
ATOM 1826 C C . ARG A 1 238 ? 1.467 3.125 7.413 1.00 93.69 238 ARG A C 1
ATOM 1828 O O . ARG A 1 238 ? 0.720 2.693 8.282 1.00 93.69 238 ARG A O 1
ATOM 1835 N N . MET A 1 239 ? 1.486 4.418 7.079 1.00 95.38 239 MET A N 1
ATOM 1836 C CA . MET A 1 239 ? 0.566 5.408 7.655 1.00 95.38 239 MET A CA 1
ATOM 1837 C C . MET A 1 239 ? -0.893 5.126 7.265 1.00 95.38 239 MET A C 1
ATOM 1839 O O . MET A 1 239 ? -1.785 5.241 8.103 1.00 95.38 239 MET A O 1
ATOM 1843 N N . MET A 1 240 ? -1.145 4.714 6.017 1.00 96.81 240 MET A N 1
ATOM 1844 C CA . MET A 1 240 ? -2.472 4.269 5.575 1.00 96.81 240 MET A CA 1
ATOM 1845 C C . MET A 1 240 ? -2.945 3.024 6.329 1.00 96.81 240 MET A C 1
ATOM 1847 O O . MET A 1 240 ? -4.125 2.938 6.648 1.00 96.81 240 MET A O 1
ATOM 1851 N N . ALA A 1 241 ? -2.049 2.090 6.65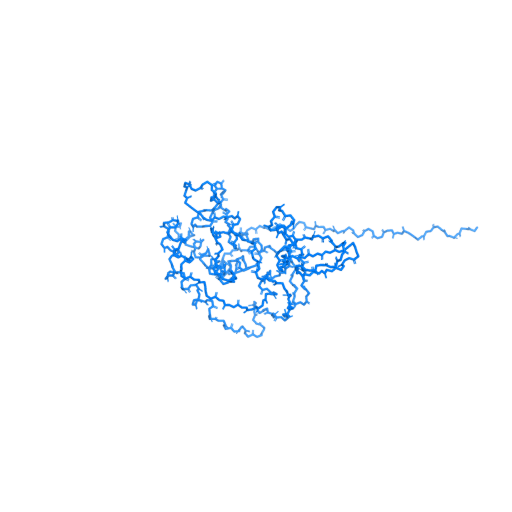3 1.00 97.75 241 ALA A N 1
ATOM 1852 C CA . ALA A 1 241 ? -2.382 0.903 7.436 1.00 97.75 241 ALA A CA 1
ATOM 1853 C C . ALA A 1 241 ? -2.844 1.241 8.856 1.00 97.75 241 ALA A C 1
ATOM 1855 O O . ALA A 1 241 ? -3.862 0.724 9.314 1.00 97.75 241 ALA A O 1
ATOM 1856 N N . 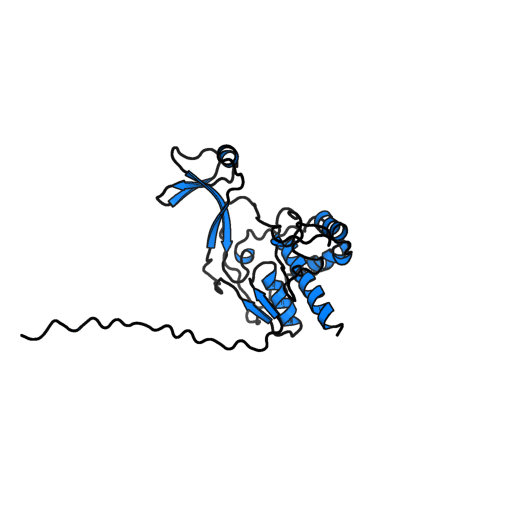GLU A 1 242 ? -2.133 2.149 9.528 1.00 97.19 242 GLU A N 1
ATOM 1857 C CA . GLU A 1 242 ? -2.528 2.649 10.848 1.00 97.19 242 GLU A CA 1
ATOM 1858 C C . GLU A 1 242 ? -3.880 3.372 10.793 1.00 97.19 242 GLU A C 1
ATOM 1860 O O . GLU A 1 242 ? -4.751 3.138 11.633 1.00 97.19 242 GLU A O 1
ATOM 1865 N N . LYS A 1 243 ? -4.103 4.191 9.756 1.00 97.88 243 LYS A N 1
ATOM 1866 C CA . LYS A 1 243 ? -5.407 4.816 9.511 1.00 97.88 243 LYS A CA 1
ATOM 1867 C C . LYS A 1 243 ? -6.507 3.783 9.295 1.00 97.88 243 LYS A C 1
ATOM 1869 O O . LYS A 1 243 ? -7.573 3.912 9.885 1.00 97.88 243 LYS A O 1
ATOM 1874 N N . ALA A 1 244 ? -6.273 2.780 8.453 1.00 98.19 244 ALA A N 1
ATOM 1875 C CA . ALA A 1 244 ? -7.255 1.742 8.172 1.00 98.19 244 ALA A CA 1
ATOM 1876 C C . ALA A 1 244 ? -7.635 0.976 9.444 1.00 98.19 244 ALA A C 1
ATOM 1878 O O . ALA A 1 244 ? -8.813 0.694 9.652 1.00 98.19 244 ALA A O 1
ATOM 1879 N N . ALA A 1 245 ? -6.666 0.702 10.323 1.00 97.38 245 ALA A N 1
ATOM 1880 C CA . ALA A 1 245 ? -6.940 0.113 11.626 1.00 97.38 245 ALA A CA 1
ATOM 1881 C C . ALA A 1 245 ? -7.849 1.015 12.475 1.00 97.38 245 ALA A C 1
ATOM 1883 O O . ALA A 1 245 ? -8.857 0.535 12.984 1.00 97.38 245 ALA A O 1
ATOM 1884 N N . ASP A 1 246 ? -7.550 2.314 12.582 1.00 97.19 246 ASP A N 1
ATOM 1885 C CA . ASP A 1 246 ? -8.403 3.260 13.316 1.00 97.19 246 ASP A CA 1
ATOM 1886 C C . ASP A 1 246 ? -9.824 3.328 12.731 1.00 97.19 246 ASP A C 1
ATOM 1888 O O . ASP A 1 246 ? -10.792 3.316 13.489 1.00 97.19 246 ASP A O 1
ATOM 1892 N N . VAL A 1 247 ? -9.966 3.357 11.399 1.00 96.94 247 VAL A N 1
ATOM 1893 C CA . VAL A 1 247 ? -11.277 3.352 10.726 1.00 96.94 247 VAL A CA 1
ATOM 1894 C C . VAL A 1 247 ? -12.057 2.091 11.097 1.00 96.94 247 VAL A C 1
ATOM 1896 O O . VAL A 1 247 ? -13.173 2.201 11.599 1.00 96.94 247 VAL A O 1
ATOM 1899 N N . ILE A 1 248 ? -11.460 0.907 10.929 1.00 96.12 248 ILE A N 1
ATOM 1900 C CA . ILE A 1 248 ? -12.117 -0.373 11.232 1.00 96.12 248 ILE A CA 1
ATOM 1901 C C . ILE A 1 248 ? -12.503 -0.454 12.711 1.00 96.12 248 ILE A C 1
ATOM 1903 O O . ILE A 1 248 ? -13.631 -0.812 13.026 1.00 96.12 248 ILE A O 1
ATOM 1907 N N . LEU A 1 249 ? -11.596 -0.097 13.622 1.00 95.31 249 LEU A N 1
ATOM 1908 C CA . LEU A 1 249 ? -11.855 -0.160 15.061 1.00 95.31 249 LEU A CA 1
ATOM 1909 C C . LEU A 1 249 ? -12.923 0.852 15.501 1.00 95.31 249 LEU A C 1
ATOM 1911 O O . LEU A 1 249 ? -13.707 0.557 16.401 1.00 95.31 249 LEU A O 1
ATOM 1915 N N . SER A 1 250 ? -12.999 2.018 14.852 1.00 93.88 250 SER A N 1
ATOM 1916 C CA . SER A 1 250 ? -14.035 3.010 15.158 1.00 93.88 250 SER A CA 1
ATOM 1917 C C . SER A 1 250 ? -15.443 2.534 14.788 1.00 93.88 250 SER A C 1
ATOM 1919 O O . SER A 1 250 ? -16.382 2.830 15.517 1.00 93.88 250 SER A O 1
ATOM 1921 N N . GLU A 1 251 ? -15.590 1.741 13.722 1.00 89.31 251 GLU A N 1
ATOM 1922 C CA . GLU A 1 251 ? -16.879 1.173 13.296 1.00 89.31 251 GLU A CA 1
ATOM 1923 C C . GLU A 1 251 ? -17.402 0.086 14.249 1.00 89.31 251 GLU A C 1
ATOM 1925 O O . GLU A 1 251 ? -18.606 -0.156 14.321 1.00 89.31 251 GLU A O 1
ATOM 1930 N N . ILE A 1 252 ? -16.510 -0.575 14.993 1.00 81.12 252 ILE A N 1
ATOM 1931 C CA . ILE A 1 252 ? -16.880 -1.608 15.972 1.00 81.12 252 ILE A CA 1
ATOM 1932 C C . ILE A 1 252 ? -17.430 -0.958 17.244 1.00 81.12 252 ILE A C 1
ATOM 1934 O O . ILE A 1 252 ? -18.404 -1.445 17.808 1.00 81.12 252 ILE A O 1
ATOM 1938 N N . GLY A 1 253 ? -16.816 0.147 17.683 1.00 59.28 253 GLY A N 1
ATOM 1939 C CA . GLY A 1 253 ? -17.188 0.867 18.904 1.00 59.28 253 GLY A CA 1
ATOM 1940 C C . GLY A 1 253 ? -18.473 1.697 18.811 1.00 59.28 253 GLY A C 1
ATOM 1941 O O . GLY A 1 253 ? -18.878 2.284 19.811 1.00 59.28 253 GLY A O 1
ATOM 1942 N N . THR A 1 254 ? -19.101 1.772 17.636 1.00 51.00 254 THR A N 1
ATOM 1943 C CA . THR A 1 254 ? -20.368 2.488 17.408 1.00 51.00 254 THR A CA 1
ATOM 1944 C C . THR A 1 254 ? -21.602 1.579 17.362 1.00 51.00 254 THR A C 1
ATOM 1946 O O . THR A 1 254 ? -22.683 2.079 17.054 1.00 51.00 254 THR A O 1
ATOM 1949 N N . ASN A 1 255 ? -21.456 0.278 17.644 1.00 37.81 255 ASN A N 1
ATOM 1950 C CA . ASN A 1 255 ? -22.563 -0.688 17.707 1.00 37.81 255 ASN A CA 1
ATOM 1951 C C . ASN A 1 255 ? -22.992 -1.004 19.141 1.00 37.81 255 ASN A C 1
ATOM 1953 O O . ASN A 1 255 ? -22.100 -1.148 20.007 1.00 37.81 255 ASN A O 1
#

Organism: Aspergillus flavus (NCBI:txid5059)

InterPro domains:
  IPR007867 Glucose-methanol-choline oxidoreductase, C-terminal [PF05199] (185-241)
  IPR012132 Glucose-methanol-choline oxidoreductase [PTHR11552] (24-179)
  IPR036188 FAD/NAD(P)-binding domain superfamily [G3DSA:3.50.50.60] (18-180)
  IPR036188 FAD/NAD(P)-binding domain superfamily [G3DSA:3.50.50.60] (187-246)
  IPR036188 FAD/NAD(P)-binding domain superfamily [SSF51905] (24-252)

Secondary structure (DSSP, 8-state):
---S---------------------SEEEE--STTHHHHHHHHHHTT--EEEE-SSB--SS---EEEEEE-SSS-HHHHTT-TTEEEE-TT--EEESS-PPTTPEEEEEEEEEE-BTTGGGGTS-----PPPHHHHHHHHHHH--GGGSHHHHHHHHHHHT--PPPPTTSTT-------------------SS-B--TT-TT--B-TTSBBTTSTT-B--SGGGSSS--SS-HHHHHHHHHHHHHHHHHHHHTT-

Radius of gyration: 22.92 Å; chains: 1; bounding box: 47×86×54 Å

Foldseek 3Di:
DDDDPDDDPPPPPPPPPPDDPPPDAPEEFEAQALQRVLLQVLCVVVVGRYHYHFPAEADLPDWDKDKAADAPDPDVVVQLQDQQWWWDDPVGDIDGGNDDDPPTHTRHGIDIWTRHRHIVVLADPPDDDDWDQCQQCVLCVFQVPCCSHSVNLVVLVVVVVPPDQDPPPDPPHRDSPDHDDDPGDQDDDAQCQEEGYPPDPSHQAHSLQDGPPDPPDGDQARNHRNDDIDRHCSSVSNSSNVVNSVSVVVVVVVD